Protein AF-A0A1Q6QW17-F1 (afdb_monomer)

Radius of gyration: 32.03 Å; Cα contacts (8 Å, |Δi|>4): 145; chains: 1; bounding box: 73×57×81 Å

Nearest PDB structures (foldseek):
  2cro-assembly1_A  TM=6.601E-01  e=4.296E-01  Phage 434

Sequence (260 aa):
MNVVEKVNLILKKANISKVNLSKYLGVSRQMVYNYFDGDDLSKLPNEKCQLLFNLLDVTSEKEILDINITNDYLQRVGSKIFDTKKSTPKKEESIDLAGLKKDEIMLIGEISQMLKNILIENKGREGEAYTTVEYVHHFIENLSTTKELKYILGYFSKNFGYTDPNKFAFDENNQYILESIMYSAMTLYSNGGASRTKLTESHRRWEAMLNSKKEEKLTRTQELNTAKIRALRELGYDEIDKNNASEVLDKIAEIMAQKF

Mean predicted aligned error: 16.71 Å

Secondary structure (DSSP, 8-state):
--HHHHHHHHHHHTT--HHHHHHHHTS-HHHHHHHTSSSSSTTS-HHHHHHHHHHHT-SSHHHHHH----HHHHHHHHHHHHGGGG-S---------TT--HHHHHHHHHHHHHHHHHHHHTTTSSSHHHHHHHHHHHHHHTTTT-HHHHHHHHHHHHHTTSS-TT--SS-HHHHHHHHHHHHHHHHHHHTT-S-HHHHHHHHHHHHHHHHHHHHHHHHHHHHHHHHHHHHHHHHT-SS--TTTHHHHHHHHHHHHHTT-

Structure (mmCIF, N/CA/C/O backbone):
data_AF-A0A1Q6QW17-F1
#
_entry.id   AF-A0A1Q6QW17-F1
#
loop_
_atom_site.group_PDB
_atom_site.id
_atom_site.type_symbol
_atom_site.label_atom_id
_atom_site.label_alt_id
_atom_site.label_comp_id
_atom_site.label_asym_id
_atom_site.label_entity_id
_atom_site.label_seq_id
_atom_site.pdbx_PDB_ins_code
_atom_site.Cartn_x
_atom_site.Cartn_y
_atom_site.Cartn_z
_atom_site.occupancy
_atom_site.B_iso_or_equiv
_atom_site.auth_seq_id
_atom_site.auth_comp_id
_atom_site.auth_asym_id
_atom_site.auth_atom_id
_atom_site.pdbx_PDB_model_num
ATOM 1 N N . MET A 1 1 ? -37.850 22.481 41.417 1.00 78.44 1 MET A N 1
ATOM 2 C CA . MET A 1 1 ? -36.717 22.318 40.494 1.00 78.44 1 MET A CA 1
ATOM 3 C C . MET A 1 1 ? -37.296 22.003 39.136 1.00 78.44 1 MET A C 1
ATOM 5 O O . MET A 1 1 ? -37.944 20.969 39.007 1.00 78.44 1 MET A O 1
ATOM 9 N N . ASN A 1 2 ? -37.150 22.914 38.186 1.00 91.25 2 ASN A N 1
ATOM 10 C CA . ASN A 1 2 ? -37.611 22.715 36.816 1.00 91.25 2 ASN A CA 1
ATOM 11 C C . ASN A 1 2 ? -36.600 21.857 36.016 1.00 91.25 2 ASN A C 1
ATOM 13 O O . ASN A 1 2 ? -35.544 21.463 36.533 1.00 91.25 2 ASN A O 1
ATOM 17 N N . VAL A 1 3 ? -36.930 21.533 34.762 1.00 91.31 3 VAL A N 1
ATOM 18 C CA . VAL A 1 3 ? -36.095 20.664 33.912 1.00 91.31 3 VAL A CA 1
ATOM 19 C C . VAL A 1 3 ? -34.737 21.320 33.654 1.00 91.31 3 VAL A C 1
ATOM 21 O O . VAL A 1 3 ? -33.693 20.695 33.846 1.00 91.31 3 VAL A O 1
ATOM 24 N N . VAL A 1 4 ? -34.729 22.605 33.298 1.00 92.25 4 VAL A N 1
ATOM 25 C CA . VAL A 1 4 ? -33.513 23.371 32.983 1.00 92.25 4 VAL A CA 1
ATOM 26 C C . VAL A 1 4 ? -32.559 23.466 34.183 1.00 92.25 4 VAL A C 1
ATOM 28 O O . VAL A 1 4 ? -31.346 23.278 34.043 1.00 92.25 4 VAL A O 1
ATOM 31 N N . GLU A 1 5 ? -33.084 23.697 35.382 1.00 92.94 5 GLU A N 1
ATOM 32 C CA . GLU A 1 5 ? -32.357 23.724 36.653 1.00 92.94 5 GLU A CA 1
ATOM 33 C C . GLU A 1 5 ? -31.716 22.372 36.959 1.00 92.94 5 GLU A C 1
ATOM 35 O O . GLU A 1 5 ? -30.538 22.314 37.328 1.00 92.94 5 GLU A O 1
ATOM 40 N N . LYS A 1 6 ? -32.456 21.274 36.761 1.00 93.62 6 LYS A N 1
ATOM 41 C CA . LYS A 1 6 ? -31.951 19.911 36.960 1.00 93.62 6 LYS A CA 1
ATOM 42 C C . LYS A 1 6 ? -30.825 19.583 35.982 1.00 93.62 6 LYS A C 1
ATOM 44 O O . LYS A 1 6 ? -29.792 19.062 36.409 1.00 93.62 6 LYS A O 1
ATOM 49 N N . VAL A 1 7 ? -30.960 19.955 34.707 1.00 93.38 7 VAL A N 1
ATOM 50 C CA . VAL A 1 7 ? -29.878 19.804 33.721 1.00 93.38 7 VAL A CA 1
ATOM 51 C C . VAL A 1 7 ? -28.659 20.631 34.133 1.00 93.38 7 VAL A C 1
ATOM 53 O O . VAL A 1 7 ? -27.547 20.106 34.179 1.00 93.38 7 VAL A O 1
ATOM 56 N N . ASN A 1 8 ? -28.838 21.900 34.508 1.00 93.38 8 ASN A N 1
ATOM 57 C CA . ASN A 1 8 ? -27.736 22.754 34.961 1.00 93.38 8 ASN A CA 1
ATOM 58 C C . ASN A 1 8 ? -27.023 22.187 36.200 1.00 93.38 8 ASN A C 1
ATOM 60 O O . ASN A 1 8 ? -25.794 22.264 36.288 1.00 93.38 8 ASN A O 1
ATOM 64 N N . LEU A 1 9 ? -27.763 21.576 37.128 1.00 93.81 9 LEU A N 1
ATOM 65 C CA . LEU A 1 9 ? -27.203 20.910 38.301 1.00 93.81 9 LEU A CA 1
ATOM 66 C C . LEU A 1 9 ? -26.347 19.695 37.918 1.00 93.81 9 LEU A C 1
ATOM 68 O O . LEU A 1 9 ? -25.242 19.547 38.445 1.00 93.81 9 LEU A O 1
ATOM 72 N N . ILE A 1 10 ? -26.833 18.850 37.002 1.00 93.94 10 ILE A N 1
ATOM 73 C CA . ILE A 1 10 ? -26.089 17.686 36.495 1.00 93.94 10 ILE A CA 1
ATOM 74 C C . ILE A 1 10 ? -24.797 18.145 35.819 1.00 93.94 10 ILE A C 1
ATOM 76 O O . ILE A 1 10 ? -23.723 17.662 36.169 1.00 93.94 10 ILE A O 1
ATOM 80 N N . LEU A 1 11 ? -24.881 19.125 34.914 1.00 93.31 11 LEU A N 1
ATOM 81 C CA . LEU A 1 11 ? -23.717 19.666 34.209 1.00 93.31 11 LEU A CA 1
ATOM 82 C C . LEU A 1 11 ? -22.682 20.229 35.188 1.00 93.31 11 LEU A C 1
ATOM 84 O O . LEU A 1 11 ? -21.497 19.923 35.076 1.00 93.31 11 LEU A O 1
ATOM 88 N N . LYS A 1 12 ? -23.125 20.997 36.192 1.00 92.94 12 LYS A N 1
ATOM 89 C CA . LYS A 1 12 ? -22.243 21.547 37.228 1.00 92.94 12 LYS A CA 1
ATOM 90 C C . LYS A 1 12 ? -21.543 20.439 38.018 1.00 92.94 12 LYS A C 1
ATOM 92 O O . LYS A 1 12 ? -20.334 20.512 38.214 1.00 92.94 12 LYS A O 1
ATOM 97 N N . LYS A 1 13 ? -22.283 19.414 38.451 1.00 92.50 13 LYS A N 1
ATOM 98 C CA . LYS A 1 13 ? -21.730 18.285 39.216 1.00 92.50 13 LYS A CA 1
ATOM 99 C C . LYS A 1 13 ? -20.801 17.394 38.385 1.00 92.50 13 LYS A C 1
ATOM 101 O O . LYS A 1 13 ? -19.847 16.860 38.932 1.00 92.50 13 LYS A O 1
ATOM 106 N N . ALA A 1 14 ? -21.038 17.280 37.079 1.00 90.62 14 ALA A N 1
ATOM 107 C CA . ALA A 1 14 ? -20.181 16.547 36.145 1.00 90.62 14 ALA A CA 1
ATOM 108 C C . ALA A 1 14 ? -18.977 17.373 35.642 1.00 90.62 14 ALA A C 1
ATOM 110 O O . ALA A 1 14 ? -18.236 16.914 34.774 1.00 90.62 14 ALA A O 1
ATOM 111 N N . ASN A 1 15 ? -18.777 18.596 36.151 1.00 90.88 15 ASN A N 1
ATOM 112 C CA . ASN A 1 15 ? -17.745 19.536 35.698 1.00 90.88 15 ASN A CA 1
ATOM 113 C C . ASN A 1 15 ? -17.838 19.891 34.195 1.00 90.88 15 ASN A C 1
ATOM 115 O O . ASN A 1 15 ? -16.840 20.101 33.503 1.00 90.88 15 ASN A O 1
ATOM 119 N N . ILE A 1 16 ? -19.061 19.963 33.669 1.00 91.88 16 ILE A N 1
ATOM 120 C CA . ILE A 1 16 ? -19.356 20.273 32.271 1.00 91.88 16 ILE A CA 1
ATOM 121 C C . ILE A 1 16 ? -19.732 21.749 32.153 1.00 91.88 16 ILE A C 1
ATOM 123 O O . ILE A 1 16 ? -20.767 22.202 32.641 1.00 91.88 16 ILE A O 1
ATOM 127 N N . SER A 1 17 ? -18.890 22.517 31.462 1.00 92.19 17 SER A N 1
ATOM 128 C CA . SER A 1 17 ? -19.158 23.933 31.209 1.00 92.19 17 SER A CA 1
ATOM 129 C C . SER A 1 17 ? -20.167 24.139 30.068 1.00 92.19 17 SER A C 1
ATOM 131 O O . SER A 1 17 ? -20.333 23.281 29.197 1.00 92.19 17 SER A O 1
ATOM 133 N N . LYS A 1 18 ? -20.769 25.335 29.982 1.00 90.94 18 LYS A N 1
ATOM 134 C CA . LYS A 1 18 ? -21.593 25.736 28.823 1.00 90.94 18 LYS A CA 1
ATOM 135 C C . LYS A 1 18 ? -20.811 25.724 27.499 1.00 90.94 18 LYS A C 1
ATOM 137 O O . LYS A 1 18 ? -21.415 25.536 26.451 1.00 90.94 18 LYS A O 1
ATOM 142 N N . VAL A 1 19 ? -19.482 25.876 27.542 1.00 87.94 19 VAL A N 1
ATOM 143 C CA . VAL A 1 19 ? -18.601 25.742 26.365 1.00 87.94 19 VAL A CA 1
ATOM 144 C C . VAL A 1 19 ? -18.504 24.284 25.916 1.00 87.94 19 VAL A C 1
ATOM 146 O O . VAL A 1 19 ? -18.464 23.996 24.724 1.00 87.94 19 VAL A O 1
ATOM 149 N N . ASN A 1 20 ? -18.465 23.350 26.863 1.00 91.12 20 ASN A N 1
ATOM 150 C CA . ASN A 1 20 ? -18.391 21.924 26.557 1.00 91.12 20 ASN A CA 1
ATOM 151 C C . ASN A 1 20 ? -19.724 21.454 25.970 1.00 91.12 20 ASN A C 1
ATOM 153 O O . ASN A 1 20 ? -19.744 20.795 24.934 1.00 91.12 20 ASN A O 1
ATOM 157 N N . LEU A 1 21 ? -20.830 21.877 26.587 1.00 92.06 21 LEU A N 1
ATOM 158 C CA . LEU A 1 21 ? -22.170 21.573 26.103 1.00 92.06 21 LEU A CA 1
ATOM 159 C C . LEU A 1 21 ? -22.429 22.163 24.709 1.00 92.06 21 LEU A C 1
ATOM 161 O O . LEU A 1 21 ? -22.984 21.475 23.860 1.00 92.06 21 LEU A O 1
ATOM 165 N N . SER A 1 22 ? -21.998 23.401 24.436 1.00 91.25 22 SER A N 1
ATOM 166 C CA . SER A 1 22 ? -22.201 24.015 23.115 1.00 91.25 22 SER A CA 1
ATOM 167 C C . SER A 1 22 ? -21.492 23.240 22.003 1.00 91.25 22 SER A C 1
ATOM 169 O O . SER A 1 22 ? -22.051 23.070 20.923 1.00 91.25 22 SER A O 1
ATOM 171 N N . LYS A 1 23 ? -20.287 22.720 22.281 1.00 88.94 23 LYS A N 1
ATOM 172 C CA . LYS A 1 23 ? -19.549 21.850 21.353 1.00 88.94 23 LYS A CA 1
ATOM 173 C C . LYS A 1 23 ? -20.281 20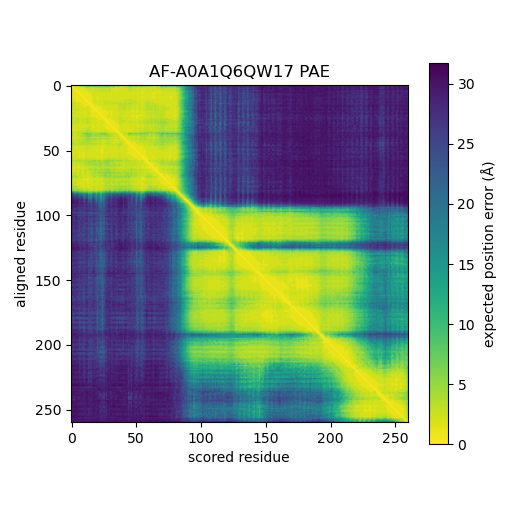.535 21.110 1.00 88.94 23 LYS A C 1
ATOM 175 O O . LYS A 1 23 ? -20.428 20.149 19.959 1.00 88.94 23 LYS A O 1
ATOM 180 N N . TYR A 1 24 ? -20.769 19.894 22.171 1.00 89.44 24 TYR A N 1
ATOM 181 C CA . TYR A 1 24 ? -21.508 18.634 22.074 1.00 89.44 24 TYR A CA 1
ATOM 182 C C . TYR A 1 24 ? -22.813 18.778 21.278 1.00 89.44 24 TYR A C 1
ATOM 184 O O . TYR A 1 24 ? -23.122 17.957 20.423 1.00 89.44 24 TYR A O 1
ATOM 192 N N . LEU A 1 25 ? -23.550 19.868 21.496 1.00 89.06 25 LEU A N 1
ATOM 193 C CA . LEU A 1 25 ? -24.779 20.163 20.756 1.00 89.06 25 LEU A CA 1
ATOM 194 C C . LEU A 1 25 ? -24.515 20.711 19.338 1.00 89.06 25 LEU A C 1
ATOM 196 O O . LEU A 1 25 ? -25.450 20.839 18.547 1.00 89.06 25 LEU A O 1
ATOM 200 N N . GLY A 1 26 ? -23.273 21.063 18.994 1.00 87.94 26 GLY A N 1
ATOM 201 C CA . GLY A 1 26 ? -22.929 21.669 17.705 1.00 87.94 26 GLY A CA 1
ATOM 202 C C . GLY A 1 26 ? -23.601 23.029 17.483 1.00 87.94 26 GLY A C 1
ATOM 203 O O . GLY A 1 26 ? -24.127 23.285 16.403 1.00 87.94 26 GLY A O 1
ATOM 204 N N . VAL A 1 27 ? -23.645 23.881 18.514 1.00 88.94 27 VAL A N 1
ATOM 205 C CA . VAL A 1 27 ? -24.235 25.233 18.462 1.00 88.94 27 VAL A CA 1
ATOM 206 C C . VAL A 1 27 ? -23.305 26.268 19.098 1.00 88.94 27 VAL A C 1
ATOM 208 O O . VAL A 1 27 ? -22.359 25.930 19.813 1.00 88.94 27 VAL A O 1
ATOM 211 N N . SER A 1 28 ? -23.566 27.557 18.864 1.00 90.19 28 SER A N 1
ATOM 212 C CA . SER A 1 28 ? -22.802 28.620 19.524 1.00 90.19 28 SER A CA 1
ATOM 213 C C . SER A 1 28 ? -23.106 28.670 21.026 1.00 90.19 28 SER A C 1
ATOM 215 O O . SER A 1 28 ? -24.191 28.303 21.485 1.00 90.19 28 SER A O 1
ATOM 217 N N . ARG A 1 29 ? -22.149 29.165 21.818 1.00 90.12 29 ARG A N 1
ATOM 218 C CA . ARG A 1 29 ? -22.322 29.318 23.270 1.00 90.12 29 ARG A CA 1
ATOM 219 C C . ARG A 1 29 ? -23.525 30.205 23.615 1.00 90.12 29 ARG A C 1
ATOM 221 O O . ARG A 1 29 ? -24.231 29.903 24.570 1.00 90.12 29 ARG A O 1
ATOM 228 N N . GLN A 1 30 ? -23.767 31.256 22.828 1.00 90.25 30 GLN A N 1
ATOM 229 C CA . GLN A 1 30 ? -24.905 32.157 23.020 1.00 90.25 30 GLN A CA 1
ATOM 230 C C . GLN A 1 30 ? -26.239 31.423 22.858 1.00 90.25 30 GLN A C 1
ATOM 232 O O . GLN A 1 30 ? -27.142 31.617 23.664 1.00 90.25 30 GLN A O 1
ATOM 237 N N . MET A 1 31 ? -26.337 30.513 21.883 1.00 92.12 31 MET A N 1
ATOM 238 C CA . MET A 1 31 ? -27.548 29.714 21.689 1.00 92.12 31 MET A CA 1
ATOM 239 C C . MET A 1 31 ? -27.826 28.804 22.881 1.00 92.12 31 MET A C 1
ATOM 241 O O . MET A 1 31 ? -28.975 28.667 23.272 1.00 92.12 31 MET A O 1
ATOM 245 N N . VAL A 1 32 ? -26.796 28.239 23.521 1.00 91.44 32 VAL A N 1
ATOM 246 C CA . VAL A 1 32 ? -26.996 27.441 24.742 1.00 91.44 32 VAL A CA 1
ATOM 247 C C . VAL A 1 32 ? -27.586 28.281 25.875 1.00 91.44 32 VAL A C 1
ATOM 249 O O . VAL A 1 32 ? -28.428 27.777 26.609 1.00 91.44 32 VAL A O 1
ATOM 252 N N . TYR A 1 33 ? -27.172 29.541 26.034 1.00 91.56 33 TYR A N 1
ATOM 253 C CA . TYR A 1 33 ? -27.801 30.425 27.020 1.00 91.56 33 TYR A CA 1
ATOM 254 C C . TYR A 1 33 ? -29.255 30.722 26.648 1.00 91.56 33 TYR A C 1
ATOM 256 O O . TYR A 1 33 ? -30.118 30.572 27.501 1.00 91.56 33 TYR A O 1
ATOM 264 N N . ASN A 1 34 ? -29.533 31.029 25.379 1.00 91.62 34 ASN A N 1
ATOM 265 C CA . ASN A 1 34 ? -30.890 31.315 24.902 1.00 91.62 34 ASN A CA 1
ATOM 266 C C . ASN A 1 34 ? -31.839 30.107 25.031 1.00 91.62 34 ASN A C 1
ATOM 268 O O . ASN A 1 34 ? -33.008 30.272 25.361 1.00 91.62 34 ASN A O 1
ATOM 272 N N . TYR A 1 35 ? -31.354 28.890 24.771 1.00 92.81 35 TYR A N 1
ATOM 273 C CA . TYR A 1 35 ? -32.155 27.666 24.886 1.00 92.81 35 TYR A CA 1
ATOM 274 C C . TYR A 1 35 ? -32.466 27.293 26.334 1.00 92.81 35 TYR A C 1
ATOM 276 O O . TYR A 1 35 ? -33.482 26.665 26.593 1.00 92.81 35 TYR A O 1
ATOM 284 N N . PHE A 1 36 ? -31.588 27.666 27.265 1.00 90.88 36 PHE A N 1
ATOM 285 C CA . PHE A 1 36 ? -31.728 27.386 28.695 1.00 90.88 36 PHE A CA 1
ATOM 286 C C . PHE A 1 36 ? -32.268 28.608 29.458 1.00 90.88 36 PHE A C 1
ATOM 288 O O . PHE A 1 36 ? -32.134 28.679 30.678 1.00 90.88 36 PHE A O 1
ATOM 295 N N . ASP A 1 37 ? -32.828 29.582 28.741 1.00 87.44 37 ASP A N 1
ATOM 296 C CA . ASP A 1 37 ? -33.468 30.770 29.296 1.00 87.44 37 ASP A CA 1
ATOM 297 C C . ASP A 1 37 ? -34.964 30.480 29.497 1.00 87.44 37 ASP A C 1
ATOM 299 O O . ASP A 1 37 ? -35.783 30.753 28.619 1.00 87.44 37 ASP A O 1
ATOM 303 N N . GLY A 1 38 ? -35.315 29.820 30.602 1.00 86.94 38 GLY A N 1
ATOM 304 C CA . GLY A 1 38 ? -36.680 29.384 30.913 1.00 86.94 38 GLY A CA 1
ATOM 305 C C . GLY A 1 38 ? -36.723 28.163 31.836 1.00 86.94 38 GLY A C 1
ATOM 306 O O . GLY A 1 38 ? -35.691 27.733 32.354 1.00 86.94 38 GLY A O 1
ATOM 307 N N . ASP A 1 39 ? -37.921 27.602 32.023 1.00 88.12 39 ASP A N 1
ATOM 308 C CA . ASP A 1 39 ? -38.164 26.460 32.919 1.00 88.12 39 ASP A CA 1
ATOM 309 C C . ASP A 1 39 ? -38.156 25.091 32.204 1.00 88.12 39 ASP A C 1
ATOM 311 O O . ASP A 1 39 ? -37.981 24.048 32.845 1.00 88.12 39 ASP A O 1
ATOM 315 N N . ASP A 1 40 ? -38.311 25.084 30.879 1.00 88.06 40 ASP A N 1
ATOM 316 C CA . ASP A 1 40 ? -38.428 23.892 30.032 1.00 88.06 40 ASP A CA 1
ATOM 317 C C . ASP A 1 40 ? -37.451 23.924 28.840 1.00 88.06 40 ASP A C 1
ATOM 319 O O . ASP A 1 40 ? -36.706 24.888 28.640 1.00 88.06 40 ASP A O 1
ATOM 323 N N . LEU A 1 41 ? -37.418 22.843 28.053 1.00 89.88 41 LEU A N 1
ATOM 324 C CA . LEU A 1 41 ? -36.560 22.738 26.867 1.00 89.88 41 LEU A CA 1
ATOM 325 C C . LEU A 1 41 ? -37.286 23.137 25.571 1.00 89.88 41 LEU A C 1
ATOM 327 O O . LEU A 1 41 ? -36.783 22.853 24.486 1.00 89.88 41 LEU A O 1
ATOM 331 N N . SER A 1 42 ? -38.420 23.847 25.648 1.00 88.31 42 SER A N 1
ATOM 332 C CA . SER A 1 42 ? -39.232 24.220 24.474 1.00 88.31 42 SER A CA 1
ATOM 333 C C . SER A 1 42 ? -38.473 25.060 23.442 1.00 88.31 42 SER A C 1
ATOM 335 O O . SER A 1 42 ? -38.744 24.993 22.244 1.00 88.31 42 SER A O 1
ATOM 337 N N . LYS A 1 43 ? -37.486 25.841 23.899 1.00 90.12 43 LYS A N 1
ATOM 338 C CA . LYS A 1 43 ? -36.625 26.670 23.045 1.00 90.12 43 LYS A CA 1
ATOM 339 C C . LYS A 1 43 ? -35.543 25.861 22.319 1.00 90.12 43 LYS A C 1
ATOM 341 O O . LYS A 1 43 ? -34.909 26.395 21.410 1.00 90.12 43 LYS A O 1
ATOM 346 N N . LEU A 1 44 ? -35.296 24.610 22.714 1.00 89.75 44 LEU A N 1
ATOM 347 C CA . LEU A 1 44 ? -34.260 23.751 22.149 1.00 89.75 44 LEU A CA 1
ATOM 348 C C . LEU A 1 44 ? -34.816 22.979 20.934 1.00 89.75 44 LEU A C 1
ATOM 350 O O . LEU A 1 44 ? -35.764 22.214 21.087 1.00 89.75 44 LEU A O 1
ATOM 354 N N . PRO A 1 45 ? -34.230 23.109 19.726 1.00 90.94 45 PRO A N 1
ATOM 355 C CA . PRO A 1 45 ? -34.697 22.367 18.555 1.00 90.94 45 PRO A CA 1
ATOM 356 C C . PRO A 1 45 ? -34.672 20.851 18.781 1.00 90.94 45 PRO A C 1
ATOM 358 O O . PRO A 1 45 ? -33.747 20.345 19.419 1.00 90.94 45 PRO A O 1
ATOM 361 N N . ASN A 1 46 ? -35.624 20.120 18.189 1.00 88.62 46 ASN A N 1
ATOM 362 C CA . ASN A 1 46 ? -35.808 18.675 18.400 1.00 88.62 46 ASN A CA 1
ATOM 363 C C . ASN A 1 46 ? -34.511 17.862 18.269 1.00 88.62 46 ASN A C 1
ATOM 365 O O . ASN A 1 46 ? -34.195 17.067 19.149 1.00 88.62 46 ASN A O 1
ATOM 369 N N . GLU A 1 47 ? -33.713 18.104 17.225 1.00 88.75 47 GLU A N 1
ATOM 370 C CA . GLU A 1 47 ? -32.418 17.434 17.031 1.00 88.75 47 GLU A CA 1
ATOM 371 C C . GLU A 1 47 ? -31.461 17.642 18.216 1.00 88.75 47 GLU A C 1
ATOM 373 O O . GLU A 1 47 ? -30.767 16.725 18.649 1.00 88.75 47 GLU A O 1
ATOM 378 N N . LYS A 1 48 ? -31.425 18.860 18.770 1.00 91.88 48 LYS A N 1
ATOM 379 C CA . LYS A 1 48 ? -30.561 19.219 19.902 1.00 91.88 48 LYS A CA 1
ATOM 380 C C . LYS A 1 48 ? -31.109 18.675 21.217 1.00 91.88 48 LYS A C 1
ATOM 382 O O . LYS A 1 48 ? -30.325 18.328 22.097 1.00 91.88 48 LYS A O 1
ATOM 387 N N . CYS A 1 49 ? -32.429 18.558 21.322 1.00 91.00 49 CYS A N 1
ATOM 388 C CA . CYS A 1 49 ? -33.098 17.910 22.440 1.00 91.00 49 CYS A CA 1
ATOM 389 C C . CYS A 1 49 ? -32.749 16.414 22.498 1.00 91.00 49 CYS A C 1
ATOM 391 O O . CYS A 1 49 ? -32.316 15.930 23.540 1.00 91.00 49 CYS A O 1
ATOM 393 N N . GLN A 1 50 ? -32.767 15.717 21.356 1.00 89.81 50 GLN A N 1
ATOM 394 C CA . GLN A 1 50 ? -32.329 14.316 21.268 1.00 89.81 50 GLN A CA 1
ATOM 395 C C . GLN A 1 50 ? -30.855 14.129 21.662 1.00 89.81 50 GLN A C 1
ATOM 397 O O . GLN A 1 50 ? -30.519 13.199 22.392 1.00 89.81 50 GLN A O 1
ATOM 402 N N . LEU A 1 51 ? -29.962 15.038 21.251 1.00 90.88 51 LEU A N 1
ATOM 403 C CA . LEU A 1 51 ? -28.567 15.009 21.710 1.00 90.88 51 LEU A CA 1
ATOM 404 C C . LEU A 1 51 ? -28.466 15.181 23.231 1.00 90.88 51 LEU A C 1
ATOM 406 O O . LEU A 1 51 ? -27.719 14.457 23.886 1.00 90.88 51 LEU A O 1
ATOM 410 N N . LEU A 1 52 ? -29.221 16.115 23.811 1.00 92.88 52 LEU A N 1
ATOM 411 C CA . LEU A 1 52 ? -29.239 16.320 25.258 1.00 92.88 52 LEU A CA 1
ATOM 412 C C . LEU A 1 52 ? -29.769 15.088 26.008 1.00 92.88 52 LEU A C 1
ATOM 414 O O . LEU A 1 52 ? -29.204 14.712 27.032 1.00 92.88 52 LEU A O 1
ATOM 418 N N . PHE A 1 53 ? -30.802 14.430 25.489 1.00 93.81 53 PHE A N 1
ATOM 419 C CA . PHE A 1 53 ? -31.329 13.183 26.043 1.00 93.81 53 PHE A CA 1
ATOM 420 C C . PHE A 1 53 ? -30.299 12.055 25.995 1.00 93.81 53 PHE A C 1
ATOM 422 O O . PHE A 1 53 ? -30.042 11.417 27.014 1.00 93.81 53 PHE A O 1
ATOM 429 N N . ASN A 1 54 ? -29.598 11.900 24.871 1.00 91.06 54 ASN A N 1
ATOM 430 C CA . ASN A 1 54 ? -28.502 10.938 24.742 1.00 91.06 54 ASN A CA 1
ATOM 431 C C . ASN A 1 54 ? -27.359 11.212 25.731 1.00 91.06 54 ASN A C 1
ATOM 433 O O . ASN A 1 54 ? -26.785 10.276 26.296 1.00 91.06 54 ASN A O 1
ATOM 437 N N . LEU A 1 55 ? -27.027 12.485 25.969 1.00 92.69 55 LEU A N 1
ATOM 438 C CA . LEU A 1 55 ? -26.030 12.880 26.966 1.00 92.69 55 LEU A CA 1
ATOM 439 C C . LEU A 1 55 ? -26.450 12.468 28.382 1.00 92.69 55 LEU A C 1
ATOM 441 O O . LEU A 1 55 ? -25.623 11.959 29.139 1.00 92.69 55 LEU A O 1
ATOM 445 N N . LEU A 1 56 ? -27.719 12.693 28.724 1.00 93.19 56 LEU A N 1
ATOM 446 C CA . LEU A 1 56 ? -28.281 12.456 30.056 1.00 93.19 56 LEU A CA 1
ATOM 447 C C . LEU A 1 56 ? -28.808 11.027 30.265 1.00 93.19 56 LEU A C 1
ATOM 449 O O . LEU A 1 56 ? -29.154 10.685 31.389 1.00 93.19 56 LEU A O 1
ATOM 453 N N . ASP A 1 57 ? -28.803 10.191 29.224 1.00 90.75 57 ASP A N 1
ATOM 454 C CA . ASP A 1 57 ? -29.270 8.798 29.267 1.00 90.75 57 ASP A CA 1
ATOM 455 C C . ASP A 1 57 ? -30.771 8.665 29.587 1.00 90.75 57 ASP A C 1
ATOM 457 O O . ASP A 1 57 ? -31.184 7.831 30.387 1.00 90.75 57 ASP A O 1
ATOM 461 N N . VAL A 1 58 ? -31.581 9.522 28.962 1.00 91.56 58 VAL A N 1
ATOM 462 C CA . VAL A 1 58 ? -33.046 9.573 29.117 1.00 91.56 58 VAL A CA 1
ATOM 463 C C . VAL A 1 58 ? -33.735 9.556 27.757 1.00 91.56 58 VAL A C 1
ATOM 465 O O . VAL A 1 58 ? -33.098 9.814 26.740 1.00 91.56 58 VAL A O 1
ATOM 468 N N . THR A 1 59 ? -35.042 9.298 27.731 1.00 86.56 59 THR A N 1
ATOM 469 C CA . THR A 1 59 ? -35.850 9.330 26.497 1.00 86.56 59 THR A CA 1
ATOM 470 C C . THR A 1 59 ? -36.839 10.495 26.435 1.00 86.56 59 THR A C 1
ATOM 472 O O . THR A 1 59 ? -37.386 10.792 25.372 1.00 86.56 59 THR A O 1
ATOM 475 N N . SER A 1 60 ? -37.064 11.190 27.555 1.00 89.31 60 SER A N 1
ATOM 476 C CA . SER A 1 60 ? -38.010 12.306 27.637 1.00 89.31 60 SER A CA 1
ATOM 477 C C . SER A 1 60 ? -37.625 13.344 28.695 1.00 89.31 60 SER A C 1
ATOM 479 O O . SER A 1 60 ? -36.866 13.064 29.622 1.00 89.31 60 SER A O 1
ATOM 481 N N . GLU A 1 61 ? -38.200 14.548 28.604 1.00 87.44 61 GLU A N 1
ATOM 482 C CA . GLU A 1 61 ? -37.961 15.623 29.584 1.00 87.44 61 GLU A CA 1
ATOM 483 C C . GLU A 1 61 ? -38.407 15.255 31.003 1.00 87.44 61 GLU A C 1
ATOM 485 O O . GLU A 1 61 ? -37.813 15.712 31.978 1.00 87.44 61 GLU A O 1
ATOM 490 N N . LYS A 1 62 ? -39.441 14.414 31.129 1.00 88.62 62 LYS A N 1
ATOM 491 C CA . LYS A 1 62 ? -39.981 13.989 32.427 1.00 88.62 62 LYS A CA 1
ATOM 492 C C . LYS A 1 62 ? -38.957 13.165 33.204 1.00 88.62 62 LYS A C 1
ATOM 494 O O . LYS A 1 62 ? -38.731 13.430 34.380 1.00 88.62 62 LYS A O 1
ATOM 499 N N . GLU A 1 63 ? -38.271 12.255 32.515 1.00 91.12 63 GLU A N 1
ATOM 500 C CA . GLU A 1 63 ? -37.241 11.396 33.108 1.00 91.12 63 GLU A CA 1
ATOM 501 C C . GLU A 1 63 ? -36.052 12.191 33.660 1.00 91.12 63 GLU A C 1
ATOM 503 O O . GLU A 1 63 ? -35.415 11.745 34.609 1.00 91.12 63 GLU A O 1
ATOM 508 N N . ILE A 1 64 ? -35.773 13.394 33.134 1.00 91.62 64 ILE A N 1
ATOM 509 C CA . ILE A 1 64 ? -34.676 14.248 33.620 1.00 91.62 64 ILE A CA 1
ATOM 510 C C . ILE A 1 64 ? -34.850 14.587 35.104 1.00 91.62 64 ILE A C 1
ATOM 512 O O . ILE A 1 64 ? -33.870 14.626 35.857 1.00 91.62 64 ILE A O 1
ATOM 516 N N . LEU A 1 65 ? -36.087 14.839 35.537 1.00 90.81 65 LEU A N 1
ATOM 517 C CA . LEU A 1 65 ? -36.387 15.196 36.923 1.00 90.81 65 LEU A CA 1
ATOM 518 C C . LEU A 1 65 ? -36.120 14.023 37.876 1.00 90.81 65 LEU A C 1
ATOM 520 O O . LEU A 1 65 ? -35.585 14.246 38.971 1.00 90.81 65 LEU A O 1
ATOM 524 N N . ASP A 1 66 ? -36.371 12.802 37.404 1.00 90.69 66 ASP A N 1
ATOM 525 C CA . ASP A 1 66 ? -36.248 11.546 38.150 1.00 90.69 66 ASP A CA 1
ATOM 526 C C . ASP A 1 66 ? -34.810 11.005 38.213 1.00 90.69 66 ASP A C 1
ATOM 528 O O . ASP A 1 66 ? -34.527 10.053 38.943 1.00 90.69 66 ASP A O 1
ATOM 532 N N . ILE A 1 67 ? -33.860 11.635 37.509 1.00 91.50 67 ILE A N 1
ATOM 533 C CA . ILE A 1 67 ? -32.450 11.228 37.533 1.00 91.50 67 ILE A CA 1
ATOM 534 C C . ILE A 1 67 ? -31.899 11.285 38.963 1.00 91.50 67 ILE A C 1
ATOM 536 O O . ILE A 1 67 ? -31.784 12.361 39.577 1.00 91.50 67 ILE A O 1
ATOM 540 N N . ASN A 1 68 ? -31.457 10.122 39.448 1.00 90.56 68 ASN A N 1
ATOM 541 C CA . ASN A 1 68 ? -30.667 10.004 40.663 1.00 90.56 68 ASN A CA 1
ATOM 542 C C . ASN A 1 68 ? -29.194 10.332 40.372 1.00 90.56 68 ASN A C 1
ATOM 544 O O . ASN A 1 68 ? -28.511 9.624 39.632 1.00 90.56 68 ASN A O 1
ATOM 548 N N . ILE A 1 69 ? -28.692 11.423 40.953 1.00 90.75 69 ILE A N 1
ATOM 549 C CA . ILE A 1 69 ? -27.351 11.935 40.654 1.00 90.75 69 ILE A CA 1
ATOM 550 C C . ILE A 1 69 ? -26.311 11.210 41.521 1.00 90.75 69 ILE A C 1
ATOM 552 O O . ILE A 1 69 ? -25.962 11.681 42.604 1.00 90.75 69 ILE A O 1
ATOM 556 N N . THR A 1 70 ? -25.809 10.077 41.027 1.00 93.00 70 THR A N 1
ATOM 557 C CA . THR A 1 70 ? -24.717 9.299 41.639 1.00 93.00 70 THR A CA 1
ATOM 558 C C . THR A 1 70 ? -23.357 9.639 41.022 1.00 93.00 70 THR A C 1
ATOM 560 O O . THR A 1 70 ? -23.287 10.232 39.945 1.00 93.00 70 THR A O 1
ATOM 563 N N . ASN A 1 71 ? -22.260 9.255 41.685 1.00 89.06 71 ASN A N 1
ATOM 564 C CA . ASN A 1 71 ? -20.913 9.477 41.149 1.00 89.06 71 ASN A CA 1
ATOM 565 C C . ASN A 1 71 ? -20.700 8.726 39.820 1.00 89.06 71 ASN A C 1
ATOM 567 O O . ASN A 1 71 ? -20.246 9.318 38.844 1.00 89.06 71 ASN A O 1
ATOM 571 N N . ASP A 1 72 ? -21.146 7.467 39.746 1.00 89.31 72 ASP A N 1
ATOM 572 C CA . ASP A 1 72 ? -21.063 6.653 38.525 1.00 89.31 72 ASP A CA 1
ATOM 573 C C . ASP A 1 72 ? -21.842 7.275 37.362 1.00 89.31 72 ASP A C 1
ATOM 575 O O . ASP A 1 72 ? -21.391 7.251 36.217 1.00 89.31 72 ASP A O 1
ATOM 579 N N . TYR A 1 73 ? -23.015 7.854 37.641 1.00 92.62 73 TYR A N 1
ATOM 580 C CA . TYR A 1 73 ? -23.799 8.564 36.633 1.00 92.62 73 TYR A CA 1
ATOM 581 C C . TYR A 1 73 ? -23.050 9.800 36.116 1.00 92.62 73 TYR A C 1
ATOM 583 O O . TYR A 1 73 ? -22.899 9.968 34.907 1.00 92.62 73 TYR A O 1
ATOM 591 N N . LEU A 1 74 ? -22.519 10.633 37.017 1.00 91.69 74 LEU A N 1
ATOM 592 C CA . LEU A 1 74 ? -21.755 11.828 36.645 1.00 91.69 74 LEU A CA 1
ATOM 593 C C . LEU A 1 74 ? -20.506 11.484 35.827 1.00 91.69 74 LEU A C 1
ATOM 595 O O . LEU A 1 74 ? -20.200 12.195 34.870 1.00 91.69 74 LEU A O 1
ATOM 599 N N . GLN A 1 75 ? -19.825 10.384 36.156 1.00 86.69 75 GLN A N 1
ATOM 600 C CA . GLN A 1 75 ? -18.681 9.901 35.389 1.00 86.69 75 GLN A CA 1
ATOM 601 C C . GLN A 1 75 ? -19.089 9.493 33.967 1.00 86.69 75 GLN A C 1
ATOM 603 O O . GLN A 1 75 ? -18.428 9.905 33.017 1.00 86.69 75 GLN A O 1
ATOM 608 N N . ARG A 1 76 ? -20.209 8.772 33.788 1.00 88.31 76 ARG A N 1
ATOM 609 C CA . ARG A 1 76 ? -20.721 8.412 32.451 1.00 88.31 76 ARG A CA 1
ATOM 610 C C . ARG A 1 76 ? -21.098 9.638 31.617 1.00 88.31 76 ARG A C 1
ATOM 612 O O . ARG A 1 76 ? -20.713 9.718 30.452 1.00 88.31 76 ARG A O 1
ATOM 619 N N . VAL A 1 77 ? -21.811 10.602 32.203 1.00 90.00 77 VAL A N 1
ATOM 620 C CA . VAL A 1 77 ? -22.183 11.860 31.524 1.00 90.00 77 VAL A CA 1
ATOM 621 C C . VAL A 1 77 ? -20.934 12.669 31.158 1.00 90.00 77 VAL A C 1
ATOM 623 O O . VAL A 1 77 ? -20.834 13.196 30.049 1.00 90.00 77 VAL A O 1
ATOM 626 N N . GLY A 1 78 ? -19.953 12.730 32.063 1.00 87.50 78 GLY A N 1
ATOM 627 C CA . GLY A 1 78 ? -18.648 13.338 31.814 1.00 87.50 78 GLY A CA 1
ATOM 628 C C . GLY A 1 78 ? -17.931 12.683 30.633 1.00 87.50 78 GLY A C 1
ATOM 629 O O . GLY A 1 78 ? -17.587 13.377 29.676 1.00 87.50 78 GLY A O 1
ATOM 630 N N . SER A 1 79 ? -17.767 11.358 30.652 1.00 85.94 79 SER A N 1
ATOM 631 C CA . SER A 1 79 ? -17.163 10.591 29.555 1.00 85.94 79 SER A CA 1
ATOM 632 C C . SER A 1 79 ? -17.857 10.863 28.220 1.00 85.94 79 SER A C 1
ATOM 634 O O . SER A 1 79 ? -17.182 11.222 27.261 1.00 85.94 79 SER A O 1
ATOM 636 N N . LYS A 1 80 ? -19.198 10.849 28.160 1.00 86.94 80 LYS A N 1
ATOM 637 C CA . LYS A 1 80 ? -19.952 11.154 26.926 1.00 86.94 80 LYS A CA 1
ATOM 638 C C . LYS A 1 80 ? -19.600 12.523 26.318 1.00 86.94 80 LYS A C 1
ATOM 640 O O . LYS A 1 80 ? -19.584 12.636 25.098 1.00 86.94 80 LYS A O 1
ATOM 645 N N . ILE A 1 81 ? -19.300 13.546 27.128 1.00 84.94 81 ILE A N 1
ATOM 646 C CA . ILE A 1 81 ? -18.956 14.900 26.647 1.00 84.94 81 ILE A CA 1
ATOM 647 C C . ILE A 1 81 ? -17.451 15.115 26.419 1.00 84.94 81 ILE A C 1
ATOM 649 O O . ILE A 1 81 ? -17.048 15.880 25.534 1.00 84.94 81 ILE A O 1
ATOM 653 N N . PHE A 1 82 ? -16.596 14.488 27.224 1.00 79.19 82 PHE A N 1
ATOM 654 C CA . PHE A 1 82 ? -15.148 14.682 27.150 1.00 79.19 82 PHE A CA 1
ATOM 655 C C . PHE A 1 82 ? -14.476 13.713 26.172 1.00 79.19 82 PHE A C 1
ATOM 657 O O . PHE A 1 82 ? -13.532 14.122 25.491 1.00 79.19 82 PHE A O 1
ATOM 664 N N . ASP A 1 83 ? -15.012 12.501 26.005 1.00 66.50 83 ASP A N 1
ATOM 665 C CA . ASP A 1 83 ? -14.547 11.536 25.004 1.00 66.50 83 ASP A CA 1
ATOM 666 C C . ASP A 1 83 ? -15.031 11.884 23.588 1.00 66.50 83 ASP A C 1
ATOM 668 O O . ASP A 1 83 ? -14.359 11.534 22.619 1.00 66.50 83 ASP A O 1
ATOM 672 N N . THR A 1 84 ? -16.079 12.710 23.427 1.00 53.16 84 THR A N 1
ATOM 673 C CA . THR A 1 84 ? -16.453 13.280 22.113 1.00 53.16 84 THR A CA 1
ATOM 674 C C . THR A 1 84 ? -15.377 14.182 21.490 1.00 53.16 84 THR A C 1
ATOM 676 O O . THR A 1 84 ? -15.464 14.502 20.308 1.00 53.16 84 THR A O 1
ATOM 679 N N . LYS A 1 85 ? -14.292 14.533 22.207 1.00 47.34 85 LYS A N 1
ATOM 680 C CA . LYS A 1 85 ? -13.082 15.105 21.574 1.00 47.34 85 LYS A CA 1
ATOM 681 C C . LYS A 1 85 ? -12.335 14.115 20.665 1.00 47.34 85 LYS A C 1
ATOM 683 O O . LYS A 1 85 ? -11.438 14.546 19.944 1.00 47.34 85 LYS A O 1
ATOM 688 N N . LYS A 1 86 ? -12.691 12.825 20.668 1.00 47.12 86 LYS A N 1
ATOM 689 C CA . LYS A 1 86 ? -12.189 11.829 19.709 1.00 47.12 86 LYS A CA 1
ATOM 690 C C . LYS A 1 86 ? -13.121 11.570 18.526 1.00 47.12 86 LYS A C 1
ATOM 692 O O . LYS A 1 86 ? -12.685 10.907 17.594 1.00 47.12 86 LYS A O 1
ATOM 697 N N . SER A 1 87 ? -14.335 12.122 18.509 1.00 42.56 87 SER A N 1
ATOM 698 C CA . SER A 1 87 ? -15.280 11.911 17.410 1.00 42.56 87 SER A CA 1
ATOM 699 C C . SER A 1 87 ? -15.812 13.233 16.858 1.00 42.56 87 SER A C 1
ATOM 701 O O . SER A 1 87 ? -17.011 13.512 16.860 1.00 42.56 87 SER A O 1
ATOM 703 N N . THR A 1 88 ? -14.932 14.036 16.263 1.00 38.12 88 THR A N 1
ATOM 704 C CA . THR A 1 88 ? -15.333 14.547 14.948 1.00 38.12 88 THR A CA 1
ATOM 705 C C . THR A 1 88 ? -15.691 13.300 14.141 1.00 38.12 88 THR A C 1
ATOM 707 O O . THR A 1 88 ? -14.870 12.376 14.143 1.00 38.12 88 THR A O 1
ATOM 710 N N . PRO A 1 89 ? -16.844 13.212 13.459 1.00 41.22 89 PRO A N 1
ATOM 711 C CA . PRO A 1 89 ? -16.945 12.259 12.382 1.00 41.22 89 PRO A CA 1
ATOM 712 C C . PRO A 1 89 ? -15.932 12.765 11.354 1.00 41.22 89 PRO A C 1
ATOM 714 O O . PRO A 1 89 ? -16.240 13.543 10.455 1.00 41.22 89 PRO A O 1
ATOM 717 N N . LYS A 1 90 ? -14.676 12.317 11.482 1.00 44.03 90 LYS A N 1
ATOM 718 C CA . LYS A 1 90 ? -13.980 11.902 10.283 1.00 44.03 90 LYS A CA 1
ATOM 719 C C . LYS A 1 90 ? -15.028 11.066 9.563 1.00 44.03 90 LYS A C 1
ATOM 721 O O . LYS A 1 90 ? -15.698 10.250 10.198 1.00 44.03 90 LYS A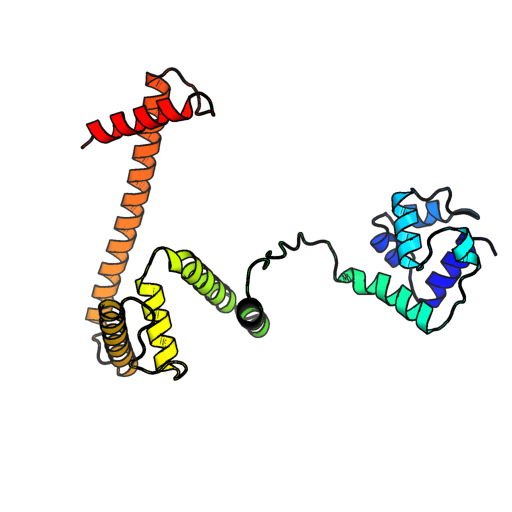 O 1
ATOM 726 N N . LYS A 1 91 ? -15.212 11.280 8.267 1.00 44.00 91 LYS A N 1
ATOM 727 C CA . LYS A 1 91 ? -15.532 10.128 7.440 1.00 44.00 91 LYS A CA 1
ATOM 728 C C . LYS A 1 91 ? -14.484 9.087 7.833 1.00 44.00 91 LYS A C 1
ATOM 730 O O . LYS A 1 91 ? -13.343 9.176 7.397 1.00 44.00 91 LYS A O 1
ATOM 735 N N . GLU A 1 92 ? -14.795 8.226 8.795 1.00 46.59 92 GLU A N 1
ATOM 736 C CA . GLU A 1 92 ? -14.136 6.953 8.881 1.00 46.59 92 GLU A CA 1
ATOM 737 C C . GLU A 1 92 ? -14.611 6.325 7.588 1.00 46.59 92 GLU A C 1
ATOM 739 O O . GLU A 1 92 ? -15.724 5.812 7.483 1.00 46.59 92 GLU A O 1
ATOM 744 N N . GLU A 1 93 ? -13.777 6.462 6.562 1.00 51.19 93 GLU A N 1
ATOM 745 C CA . GLU A 1 93 ? -13.594 5.405 5.586 1.00 51.19 93 GLU A CA 1
ATOM 746 C C . GLU A 1 93 ? -13.185 4.177 6.406 1.00 51.19 93 GLU A C 1
ATOM 748 O O . GLU A 1 93 ? -12.017 3.821 6.530 1.00 51.19 93 GLU A O 1
ATOM 753 N N . SER A 1 94 ? -14.162 3.625 7.125 1.00 60.81 94 SER A N 1
ATOM 754 C CA . SER A 1 94 ? -14.056 2.338 7.760 1.00 60.81 94 SER A CA 1
ATOM 755 C C . SER A 1 94 ? -13.967 1.392 6.583 1.00 60.81 94 SER A C 1
ATOM 757 O O . SER A 1 94 ? -14.863 1.326 5.741 1.00 60.81 94 SER A O 1
ATOM 759 N N . ILE A 1 95 ? -12.798 0.777 6.450 1.00 75.19 95 ILE A N 1
ATOM 760 C CA . ILE A 1 95 ? -12.584 -0.237 5.435 1.00 75.19 95 ILE A CA 1
ATOM 761 C C . ILE A 1 95 ? -13.579 -1.347 5.763 1.00 75.19 95 ILE A C 1
ATOM 763 O O . ILE A 1 95 ? -13.550 -1.892 6.868 1.00 75.19 95 ILE A O 1
ATOM 767 N N . ASP A 1 96 ? -14.487 -1.633 4.834 1.00 83.50 96 ASP A N 1
ATOM 768 C CA . ASP A 1 96 ? -15.382 -2.771 4.970 1.00 83.50 96 ASP A CA 1
ATOM 769 C C . ASP A 1 96 ? -14.551 -4.051 4.837 1.00 83.50 96 ASP A C 1
ATOM 771 O O . ASP A 1 96 ? -13.927 -4.303 3.806 1.00 83.50 96 ASP A O 1
ATOM 775 N N . LEU A 1 97 ? -14.499 -4.826 5.917 1.00 87.31 97 LEU A N 1
ATOM 776 C CA . LEU A 1 97 ? -13.780 -6.098 5.989 1.00 87.31 97 LEU A CA 1
ATOM 777 C C . LEU A 1 97 ? -14.741 -7.294 5.913 1.00 87.31 97 LEU A C 1
ATOM 779 O O . LEU A 1 97 ? -14.347 -8.427 6.207 1.00 87.31 97 LEU A O 1
ATOM 783 N N . ALA A 1 98 ? -16.009 -7.062 5.553 1.00 87.25 98 ALA A N 1
ATOM 784 C CA . ALA A 1 98 ? -16.972 -8.128 5.341 1.00 87.25 98 ALA A CA 1
ATOM 785 C C . ALA A 1 98 ? -16.480 -9.118 4.270 1.00 87.25 98 ALA A C 1
ATOM 787 O O . ALA A 1 98 ? -15.923 -8.745 3.241 1.00 87.25 98 ALA A O 1
ATOM 788 N N . GLY A 1 99 ? -16.700 -10.410 4.522 1.00 89.12 99 GLY A N 1
ATOM 789 C CA . GLY A 1 99 ? -16.293 -11.495 3.622 1.00 89.12 99 GLY A CA 1
ATOM 790 C C . GLY A 1 99 ? -14.892 -12.062 3.871 1.00 89.12 99 GLY A C 1
ATOM 791 O O . GLY A 1 99 ? -14.576 -13.106 3.304 1.00 89.12 99 GLY A O 1
ATOM 792 N N . LEU A 1 100 ? -14.086 -11.447 4.743 1.00 93.44 100 LEU A N 1
ATOM 793 C CA . LEU A 1 100 ? -12.787 -11.984 5.158 1.00 93.44 100 LEU A CA 1
ATOM 794 C C . LEU A 1 100 ? -12.905 -12.917 6.368 1.00 93.44 100 LEU A C 1
ATOM 796 O O . LEU A 1 100 ? -13.779 -12.770 7.228 1.00 93.44 100 LEU A O 1
ATOM 800 N N . LYS A 1 101 ? -11.986 -13.878 6.460 1.00 96.06 101 LYS A N 1
ATOM 801 C CA . LYS A 1 101 ? -11.841 -14.744 7.632 1.00 96.06 101 LYS A CA 1
ATOM 802 C C . LYS A 1 101 ? -11.201 -13.985 8.793 1.00 96.06 101 LYS A C 1
ATOM 804 O O . LYS A 1 101 ? -10.537 -12.966 8.623 1.00 96.06 101 LYS A O 1
ATOM 809 N N . LYS A 1 102 ? -11.374 -14.509 10.009 1.00 93.38 102 LYS A N 1
ATOM 810 C CA . LYS A 1 102 ? -10.879 -13.868 11.238 1.00 93.38 102 LYS A CA 1
ATOM 811 C C . LYS A 1 102 ? -9.364 -13.636 11.216 1.00 93.38 102 LYS A C 1
ATOM 813 O O . LYS A 1 102 ? -8.905 -12.577 11.624 1.00 93.38 102 LYS A O 1
ATOM 818 N N . ASP A 1 103 ? -8.610 -14.622 10.760 1.00 95.00 103 ASP A N 1
ATOM 819 C CA . ASP A 1 103 ? -7.159 -14.585 10.586 1.00 95.00 103 ASP A CA 1
ATOM 820 C C . ASP A 1 103 ? -6.721 -13.559 9.530 1.00 95.00 103 ASP A C 1
ATOM 822 O O . ASP A 1 103 ? -5.781 -12.805 9.770 1.00 95.00 103 ASP A O 1
ATOM 826 N N . GLU A 1 104 ? -7.448 -13.444 8.416 1.00 94.00 104 GLU A N 1
ATOM 827 C CA . GLU A 1 104 ? -7.196 -12.428 7.381 1.00 94.00 104 GLU A CA 1
ATOM 828 C C . GLU A 1 104 ? -7.444 -11.006 7.914 1.00 94.00 104 GLU A C 1
ATOM 830 O O . GLU A 1 104 ? -6.622 -10.109 7.717 1.00 94.00 104 GLU A O 1
ATOM 835 N N . ILE A 1 105 ? -8.539 -10.811 8.659 1.00 92.12 105 ILE A N 1
ATOM 836 C CA . ILE A 1 105 ? -8.867 -9.539 9.322 1.00 92.12 105 ILE A CA 1
ATOM 837 C C . ILE A 1 105 ? -7.780 -9.160 10.331 1.00 92.12 105 ILE A C 1
ATOM 839 O O . ILE A 1 105 ? -7.339 -8.009 10.366 1.00 92.12 105 ILE A O 1
ATOM 843 N N . MET A 1 106 ? -7.337 -10.119 11.149 1.00 93.62 106 MET A N 1
ATOM 844 C CA . MET A 1 106 ? -6.269 -9.892 12.122 1.00 93.62 106 MET A CA 1
ATOM 845 C C . MET A 1 106 ? -4.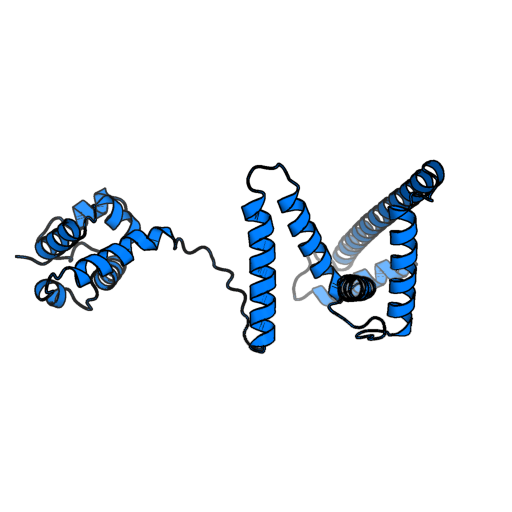970 -9.473 11.433 1.00 93.62 106 MET A C 1
ATOM 847 O O . MET A 1 106 ? -4.375 -8.478 11.841 1.00 93.62 106 MET A O 1
ATOM 851 N N . LEU A 1 107 ? -4.581 -10.154 10.352 1.00 94.81 107 LEU A N 1
ATOM 852 C CA . LEU A 1 107 ? -3.369 -9.831 9.601 1.00 94.81 107 LEU A CA 1
ATOM 853 C C . LEU A 1 107 ? -3.405 -8.407 9.019 1.00 94.81 107 LEU A C 1
ATOM 855 O O . LEU A 1 107 ? -2.434 -7.661 9.145 1.00 94.81 107 LEU A O 1
ATOM 859 N N . ILE A 1 108 ? -4.531 -7.992 8.427 1.00 94.69 108 ILE A N 1
ATOM 860 C CA . ILE A 1 108 ? -4.708 -6.617 7.923 1.00 94.69 108 ILE A CA 1
ATOM 861 C C . ILE A 1 108 ? -4.604 -5.601 9.068 1.00 94.69 108 ILE A C 1
ATOM 863 O O . ILE A 1 108 ? -3.971 -4.549 8.917 1.00 94.69 108 ILE A O 1
ATOM 867 N N . GLY A 1 109 ? -5.199 -5.915 10.222 1.00 92.31 109 GLY A N 1
ATOM 868 C CA . GLY A 1 109 ? -5.118 -5.087 11.423 1.00 92.31 109 GLY A CA 1
ATOM 869 C C . GLY A 1 109 ? -3.682 -4.920 11.927 1.00 92.31 109 GLY A C 1
ATOM 870 O O . GLY A 1 109 ? -3.255 -3.798 12.207 1.00 92.31 109 GLY A O 1
ATOM 871 N N . GLU A 1 110 ? -2.915 -6.008 11.986 1.00 95.19 110 GLU A N 1
ATOM 872 C CA . GLU A 1 110 ? -1.506 -6.003 12.392 1.00 95.19 110 GLU A CA 1
ATOM 873 C C . GLU A 1 110 ? -0.643 -5.175 11.435 1.00 95.19 110 GLU A C 1
ATOM 875 O O . GLU A 1 110 ? 0.110 -4.310 11.886 1.00 95.19 110 GLU A O 1
ATOM 880 N N . ILE A 1 111 ? -0.804 -5.354 10.118 1.00 95.69 111 ILE A N 1
ATOM 881 C CA . ILE A 1 111 ? -0.104 -4.552 9.100 1.00 95.69 111 ILE A CA 1
ATOM 882 C C . ILE A 1 111 ? -0.426 -3.066 9.265 1.00 95.69 111 ILE A C 1
ATOM 884 O O . ILE A 1 111 ? 0.481 -2.232 9.315 1.00 95.69 111 ILE A O 1
ATOM 888 N N . SER A 1 112 ? -1.707 -2.729 9.412 1.00 93.56 112 SER A N 1
ATOM 889 C CA . SER A 1 112 ? -2.153 -1.345 9.597 1.00 93.56 112 SER A CA 1
ATOM 890 C C . SER A 1 112 ? -1.540 -0.718 10.850 1.00 93.56 112 SER A C 1
ATOM 892 O O . SER A 1 112 ? -1.098 0.435 10.834 1.00 93.56 112 SER A O 1
ATOM 894 N N . GLN A 1 113 ? -1.465 -1.484 11.941 1.00 93.38 113 GLN A N 1
ATOM 895 C CA . GLN A 1 113 ? -0.857 -1.028 13.183 1.00 93.38 113 GLN A CA 1
ATOM 896 C C . GLN A 1 113 ? 0.666 -0.865 13.057 1.00 93.38 113 GLN A C 1
ATOM 898 O O . GLN A 1 113 ? 1.200 0.116 13.574 1.00 93.38 113 GLN A O 1
ATOM 903 N N . MET A 1 114 ? 1.362 -1.750 12.335 1.00 95.00 114 MET A N 1
ATOM 904 C CA . MET A 1 114 ? 2.797 -1.611 12.050 1.00 95.00 114 MET A CA 1
ATOM 905 C C . MET A 1 114 ? 3.097 -0.344 11.239 1.00 95.00 114 MET A C 1
ATOM 907 O O . MET A 1 114 ? 3.954 0.446 11.634 1.00 95.00 114 MET A O 1
ATOM 911 N N . LEU A 1 115 ? 2.348 -0.089 10.160 1.00 94.25 115 LEU A N 1
ATOM 912 C CA . LEU A 1 115 ? 2.502 1.126 9.345 1.00 94.25 115 LEU A CA 1
ATOM 913 C C . LEU A 1 115 ? 2.245 2.395 10.165 1.00 94.25 115 LEU A C 1
ATOM 915 O O . LEU A 1 115 ? 2.990 3.372 10.081 1.00 94.25 115 LEU A O 1
ATOM 919 N N . LYS A 1 116 ? 1.222 2.366 11.021 1.00 93.06 116 LYS A N 1
ATOM 920 C CA . LYS A 1 116 ? 0.937 3.454 11.958 1.00 93.06 116 LYS A CA 1
ATOM 921 C C . LYS A 1 116 ? 2.084 3.679 12.947 1.00 93.06 116 LYS A C 1
ATOM 923 O O . LYS A 1 116 ? 2.407 4.833 13.224 1.00 93.06 116 LYS A O 1
ATOM 928 N N . ASN A 1 117 ? 2.690 2.619 13.479 1.00 92.06 117 ASN A N 1
ATOM 929 C CA . ASN A 1 117 ? 3.810 2.732 14.414 1.00 92.06 117 ASN A CA 1
ATOM 930 C C . ASN A 1 117 ? 5.027 3.387 13.752 1.00 92.06 117 ASN A C 1
ATOM 932 O O . ASN A 1 117 ? 5.558 4.337 14.321 1.00 92.06 117 ASN A O 1
ATOM 936 N N . ILE A 1 118 ? 5.376 2.993 12.518 1.00 90.94 118 ILE A N 1
ATOM 937 C CA . ILE A 1 118 ? 6.462 3.619 11.735 1.00 90.94 118 ILE A CA 1
ATOM 938 C C . ILE A 1 118 ? 6.284 5.144 11.667 1.00 90.94 118 ILE A C 1
ATOM 940 O O . ILE A 1 118 ? 7.236 5.896 11.891 1.00 90.94 118 ILE A O 1
ATOM 944 N N . LEU A 1 119 ? 5.056 5.606 11.404 1.00 89.75 119 LEU A N 1
ATOM 945 C CA . LEU A 1 119 ? 4.729 7.034 11.322 1.00 89.75 119 LEU A CA 1
ATOM 946 C C . LEU A 1 119 ? 4.785 7.746 12.677 1.00 89.75 119 LEU A C 1
ATOM 948 O O . LEU A 1 119 ? 5.108 8.931 12.731 1.00 89.75 119 LEU A O 1
ATOM 952 N N . ILE A 1 120 ? 4.424 7.068 13.768 1.00 88.25 120 ILE A N 1
ATOM 953 C CA . ILE A 1 120 ? 4.390 7.664 15.110 1.00 88.25 120 ILE A CA 1
ATOM 954 C C . ILE A 1 120 ? 5.793 7.750 15.711 1.00 88.25 120 ILE A C 1
ATOM 956 O O . ILE A 1 120 ? 6.148 8.796 16.251 1.00 88.25 120 ILE A O 1
ATOM 960 N N . GLU A 1 121 ? 6.573 6.677 15.622 1.00 82.06 121 GLU A N 1
ATOM 961 C CA . GLU A 1 121 ? 7.899 6.559 16.243 1.00 82.06 121 GLU A CA 1
ATOM 962 C C . GLU A 1 121 ? 8.913 7.538 15.643 1.00 82.06 121 GLU A C 1
ATOM 964 O O . GLU A 1 121 ? 9.805 8.020 16.335 1.00 82.06 121 GLU A O 1
ATOM 969 N N . ASN A 1 122 ? 8.729 7.904 14.374 1.00 72.19 122 ASN A N 1
ATOM 970 C CA . ASN A 1 122 ? 9.591 8.842 13.658 1.00 72.19 122 ASN A CA 1
ATOM 971 C C . ASN A 1 122 ? 9.013 10.264 13.571 1.00 72.19 122 ASN A C 1
ATOM 973 O O . ASN A 1 122 ? 9.478 11.076 12.765 1.00 72.19 122 ASN A O 1
ATOM 977 N N . LYS A 1 123 ? 8.008 10.601 14.394 1.00 65.94 123 LYS A N 1
ATOM 978 C CA . LYS A 1 123 ? 7.471 11.967 14.462 1.00 65.94 123 LYS A CA 1
ATOM 979 C C . LYS A 1 123 ? 8.580 12.960 14.821 1.00 65.94 123 LYS A C 1
ATOM 981 O O . LYS A 1 123 ? 9.056 12.980 15.950 1.00 65.94 123 LYS A O 1
ATOM 986 N N . GLY A 1 124 ? 8.950 13.809 13.862 1.00 59.78 124 GLY A N 1
ATOM 987 C CA . GLY A 1 124 ? 9.951 14.868 14.037 1.00 59.78 124 GLY A CA 1
ATOM 988 C C . GLY A 1 124 ? 11.270 14.651 13.291 1.00 59.78 124 GLY A C 1
ATOM 989 O O . GLY A 1 124 ? 12.100 15.555 13.297 1.00 59.78 124 GLY A O 1
ATOM 990 N N . ARG A 1 125 ? 11.464 13.507 12.618 1.00 61.94 125 ARG A N 1
ATOM 991 C CA . ARG A 1 125 ? 12.499 13.343 11.582 1.00 61.94 125 ARG A CA 1
ATOM 992 C C . ARG A 1 125 ? 11.868 13.664 10.227 1.00 61.94 125 ARG A C 1
ATOM 994 O O . ARG A 1 125 ? 10.800 13.141 9.917 1.00 61.94 125 ARG A O 1
ATOM 1001 N N . GLU A 1 126 ? 12.465 14.569 9.456 1.00 64.25 126 GLU A N 1
ATOM 1002 C CA . GLU A 1 126 ? 11.878 15.004 8.184 1.00 64.25 126 GLU A CA 1
ATOM 1003 C C . GLU A 1 126 ? 11.782 13.842 7.175 1.00 64.25 126 GLU A C 1
ATOM 1005 O O . GLU A 1 126 ? 12.770 13.181 6.866 1.00 64.25 126 GLU A O 1
ATOM 1010 N N . GLY A 1 127 ? 10.574 13.608 6.649 1.00 74.69 127 GLY A N 1
ATOM 1011 C CA . GLY A 1 127 ? 10.306 12.866 5.409 1.00 74.69 127 GLY A CA 1
ATOM 1012 C C . GLY A 1 127 ? 10.374 11.334 5.456 1.00 74.69 127 GLY A C 1
ATOM 1013 O O . GLY A 1 127 ? 9.459 10.689 4.953 1.00 74.69 127 GLY A O 1
ATOM 1014 N N . GLU A 1 128 ? 11.400 10.735 6.064 1.00 84.44 128 GLU A N 1
ATOM 1015 C CA . GLU A 1 128 ? 11.745 9.313 5.849 1.00 84.44 128 GLU A CA 1
ATOM 1016 C C . GLU A 1 128 ? 10.609 8.330 6.180 1.00 84.44 128 GLU A C 1
ATOM 1018 O O . GLU A 1 128 ? 10.311 7.421 5.402 1.00 84.44 128 GLU A O 1
ATOM 1023 N N . ALA A 1 129 ? 9.929 8.524 7.310 1.00 88.31 129 ALA A N 1
ATOM 1024 C CA . ALA A 1 129 ? 8.856 7.627 7.734 1.00 88.31 129 ALA A CA 1
ATOM 1025 C C . ALA A 1 129 ? 7.618 7.716 6.839 1.00 88.31 129 ALA A C 1
ATOM 1027 O O . ALA A 1 129 ? 6.987 6.699 6.554 1.00 88.31 129 ALA A O 1
ATOM 1028 N N . TYR A 1 130 ? 7.293 8.923 6.370 1.00 90.31 130 TYR A N 1
ATOM 1029 C CA . TYR A 1 130 ? 6.209 9.116 5.415 1.00 90.31 130 TYR A CA 1
ATOM 1030 C C . TYR A 1 130 ? 6.560 8.458 4.079 1.00 90.31 130 TYR A C 1
ATOM 1032 O O . TYR A 1 130 ? 5.788 7.632 3.598 1.00 90.31 130 TYR A O 1
ATOM 1040 N N . THR A 1 131 ? 7.753 8.734 3.539 1.00 91.19 131 THR A N 1
ATOM 1041 C CA . THR A 1 131 ? 8.240 8.131 2.289 1.00 91.19 131 THR A CA 1
ATOM 1042 C C . THR A 1 131 ? 8.259 6.605 2.370 1.00 91.19 131 THR A C 1
ATOM 1044 O O . THR A 1 131 ? 7.887 5.929 1.417 1.00 91.19 131 THR A O 1
ATOM 1047 N N . THR A 1 132 ? 8.635 6.041 3.520 1.00 91.88 132 THR A N 1
ATOM 1048 C CA . THR A 1 132 ? 8.622 4.587 3.738 1.00 91.88 132 THR A CA 1
ATOM 1049 C C . THR A 1 132 ? 7.212 4.018 3.590 1.00 91.88 132 THR A C 1
ATOM 1051 O O . THR A 1 132 ? 7.011 3.059 2.846 1.00 91.88 132 THR A O 1
ATOM 1054 N N . VAL A 1 133 ? 6.219 4.613 4.258 1.00 94.19 133 VAL A N 1
ATOM 1055 C CA . VAL A 1 133 ? 4.824 4.152 4.164 1.00 94.19 133 VAL A CA 1
ATOM 1056 C C . VAL A 1 133 ? 4.246 4.388 2.767 1.00 94.19 133 VAL A C 1
ATOM 1058 O O . VAL A 1 133 ? 3.533 3.529 2.253 1.00 94.19 133 VAL A O 1
ATOM 1061 N N . GLU A 1 134 ? 4.598 5.494 2.115 1.00 94.50 134 GLU A N 1
ATOM 1062 C CA . GLU A 1 134 ? 4.218 5.784 0.730 1.00 94.50 134 GLU A CA 1
ATOM 1063 C C . GLU A 1 134 ? 4.794 4.749 -0.253 1.00 94.50 134 GLU A C 1
ATOM 1065 O O . GLU A 1 134 ? 4.099 4.270 -1.147 1.00 94.50 134 GLU A O 1
ATOM 1070 N N . TYR A 1 135 ? 6.042 4.321 -0.069 1.00 95.19 135 TYR A N 1
ATOM 1071 C CA . TYR A 1 135 ? 6.636 3.275 -0.902 1.00 95.19 135 TYR A CA 1
ATOM 1072 C C . TYR A 1 135 ? 6.002 1.906 -0.659 1.00 95.19 135 TYR A C 1
ATOM 1074 O O . TYR A 1 135 ? 5.806 1.160 -1.618 1.00 95.19 135 TYR A O 1
ATOM 1082 N N . VAL A 1 136 ? 5.617 1.586 0.583 1.00 96.31 136 VAL A N 1
ATOM 1083 C CA . VAL A 1 136 ? 4.818 0.381 0.864 1.00 96.31 136 VAL A CA 1
ATOM 1084 C C . VAL A 1 136 ? 3.462 0.460 0.162 1.00 96.31 136 VAL A C 1
ATOM 1086 O O . VAL A 1 136 ? 3.041 -0.522 -0.444 1.00 96.31 136 VAL A O 1
ATOM 1089 N N . HIS A 1 137 ? 2.806 1.622 0.182 1.00 95.12 137 HIS A N 1
ATOM 1090 C CA . HIS A 1 137 ? 1.549 1.841 -0.530 1.00 95.12 137 HIS A CA 1
ATOM 1091 C C . HIS A 1 137 ? 1.696 1.563 -2.034 1.00 95.12 137 HIS A C 1
ATOM 1093 O O . HIS A 1 137 ? 1.006 0.690 -2.560 1.00 95.12 137 HIS A O 1
ATOM 1099 N N . HIS A 1 138 ? 2.663 2.200 -2.703 1.00 95.25 138 HIS A N 1
ATOM 1100 C CA . HIS A 1 138 ? 2.928 1.955 -4.125 1.00 95.25 138 HIS A CA 1
ATOM 1101 C C . HIS A 1 138 ? 3.275 0.489 -4.415 1.00 95.25 138 HIS A C 1
ATOM 1103 O O . HIS A 1 138 ? 2.867 -0.061 -5.439 1.00 95.25 138 HIS A O 1
ATOM 1109 N N . PHE A 1 139 ? 4.024 -0.167 -3.526 1.00 96.25 139 PHE A N 1
ATOM 1110 C CA . PHE A 1 139 ? 4.348 -1.583 -3.670 1.00 96.25 139 PHE A CA 1
ATOM 1111 C C . PHE A 1 139 ? 3.078 -2.444 -3.650 1.00 96.25 139 PHE A C 1
ATOM 1113 O O . PHE A 1 139 ? 2.906 -3.286 -4.530 1.00 96.25 139 PHE A O 1
ATOM 1120 N N . ILE A 1 140 ? 2.169 -2.197 -2.698 1.00 94.69 140 ILE A N 1
ATOM 1121 C CA . ILE A 1 140 ? 0.901 -2.927 -2.564 1.00 94.69 140 ILE A CA 1
ATOM 1122 C C . ILE A 1 140 ? -0.010 -2.694 -3.775 1.00 94.69 140 ILE A C 1
ATOM 1124 O O . ILE A 1 140 ? -0.534 -3.665 -4.320 1.00 94.69 140 ILE A O 1
ATOM 1128 N N . GLU A 1 141 ? -0.155 -1.449 -4.242 1.00 92.38 141 GLU A N 1
ATOM 1129 C CA . GLU A 1 141 ? -0.980 -1.117 -5.418 1.00 92.38 141 GLU A CA 1
ATOM 1130 C C . GLU A 1 141 ? -0.579 -1.914 -6.667 1.00 92.38 141 GLU A C 1
ATOM 1132 O O . GLU A 1 141 ? -1.427 -2.288 -7.476 1.00 92.38 141 GLU A O 1
ATOM 1137 N N . ASN A 1 142 ? 0.713 -2.218 -6.808 1.00 92.44 142 ASN A N 1
ATOM 1138 C CA . ASN A 1 142 ? 1.260 -2.899 -7.978 1.00 92.44 142 ASN A CA 1
ATOM 1139 C C . ASN A 1 142 ? 1.379 -4.429 -7.808 1.00 92.44 142 ASN A C 1
ATOM 1141 O O . ASN A 1 142 ? 1.790 -5.112 -8.750 1.00 92.44 142 ASN A O 1
ATOM 1145 N N . LEU A 1 143 ? 1.015 -5.004 -6.650 1.00 92.31 143 LEU A N 1
ATOM 1146 C CA . LEU A 1 143 ? 1.133 -6.452 -6.392 1.00 92.31 143 LEU A CA 1
ATOM 1147 C C . LEU A 1 143 ? 0.266 -7.310 -7.321 1.00 92.31 143 LEU A C 1
ATOM 1149 O O . LEU A 1 143 ? 0.600 -8.466 -7.589 1.00 92.31 143 LEU A O 1
ATOM 1153 N N . SER A 1 144 ? -0.869 -6.783 -7.779 1.00 87.19 144 SER A N 1
ATOM 1154 C CA . SER A 1 144 ? -1.790 -7.502 -8.666 1.00 87.19 144 SER A CA 1
ATOM 1155 C C . SER A 1 144 ? -1.300 -7.527 -10.116 1.00 87.19 144 SER A C 1
ATOM 1157 O O . SER A 1 144 ? -1.520 -8.516 -10.815 1.00 87.19 144 SER A O 1
ATOM 1159 N N . THR A 1 145 ? -0.598 -6.479 -10.552 1.00 90.62 145 THR A N 1
ATOM 1160 C CA . THR A 1 145 ? -0.148 -6.293 -11.938 1.00 90.62 145 THR A CA 1
ATOM 1161 C C . THR A 1 145 ? 1.279 -6.771 -12.188 1.00 90.62 145 THR A C 1
ATOM 1163 O O . THR A 1 145 ? 1.611 -7.109 -13.322 1.00 90.62 145 THR A O 1
ATOM 1166 N N . THR A 1 146 ? 2.119 -6.828 -11.151 1.00 92.00 146 THR A N 1
ATOM 1167 C CA . THR A 1 146 ? 3.550 -7.146 -11.269 1.00 92.00 146 THR A CA 1
ATOM 1168 C C . THR A 1 146 ? 3.882 -8.388 -10.445 1.00 92.00 146 THR A C 1
ATOM 1170 O O . THR A 1 146 ? 4.038 -8.324 -9.224 1.00 92.00 146 THR A O 1
ATOM 1173 N N . LYS A 1 147 ? 3.992 -9.545 -11.109 1.00 93.31 147 LYS A N 1
ATOM 1174 C CA . LYS A 1 147 ? 4.194 -10.850 -10.448 1.00 93.31 147 LYS A CA 1
ATOM 1175 C C . LYS A 1 147 ? 5.507 -10.904 -9.663 1.00 93.31 147 LYS A C 1
ATOM 1177 O O . LYS A 1 147 ? 5.560 -11.501 -8.592 1.00 93.31 147 LYS A O 1
ATOM 1182 N N . GLU A 1 148 ? 6.531 -10.220 -10.155 1.00 95.19 148 GLU A N 1
ATOM 1183 C CA . GLU A 1 148 ? 7.867 -10.134 -9.571 1.00 95.19 148 GLU A CA 1
ATOM 1184 C C . GLU A 1 148 ? 7.847 -9.557 -8.150 1.00 95.19 148 GLU A C 1
ATOM 1186 O O . GLU A 1 148 ? 8.625 -9.994 -7.304 1.00 95.19 148 GLU A O 1
ATOM 1191 N N . LEU A 1 149 ? 6.915 -8.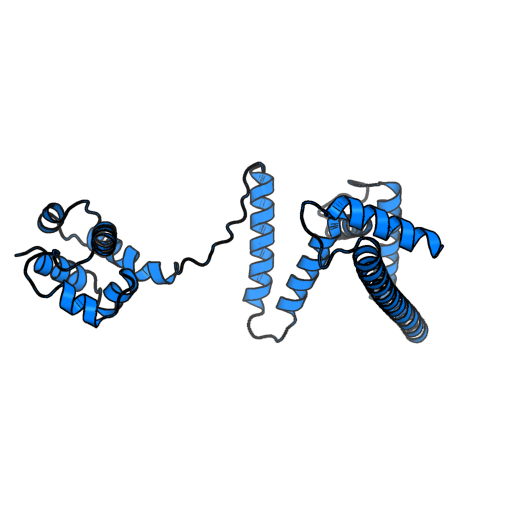643 -7.839 1.00 96.69 149 LEU A N 1
ATOM 1192 C CA . LEU A 1 149 ? 6.778 -8.091 -6.486 1.00 96.69 149 LEU A CA 1
ATOM 1193 C C . LEU A 1 149 ? 6.392 -9.173 -5.468 1.00 96.69 149 LEU A C 1
ATOM 1195 O O . LEU A 1 149 ? 6.868 -9.151 -4.334 1.00 96.69 149 LEU A O 1
ATOM 1199 N N . LYS A 1 150 ? 5.599 -10.174 -5.873 1.00 95.88 150 LYS A N 1
ATOM 1200 C CA . LYS A 1 150 ? 5.256 -11.317 -5.012 1.00 95.88 150 LYS A CA 1
ATOM 1201 C C . LYS A 1 150 ? 6.465 -12.209 -4.748 1.00 95.88 150 LYS A C 1
ATOM 1203 O O . LYS A 1 150 ? 6.644 -12.684 -3.631 1.00 95.88 150 LYS A O 1
ATOM 1208 N N . TYR A 1 151 ? 7.326 -12.401 -5.743 1.00 97.19 151 TYR A N 1
ATOM 1209 C CA . TYR A 1 151 ? 8.555 -13.173 -5.561 1.00 97.19 151 TYR A CA 1
ATOM 1210 C C . TYR A 1 151 ? 9.547 -12.430 -4.651 1.00 97.19 151 TYR A C 1
ATOM 1212 O O . TYR A 1 151 ? 10.207 -13.066 -3.839 1.00 97.19 151 TYR A O 1
ATOM 1220 N N . ILE A 1 152 ? 9.600 -11.090 -4.707 1.00 97.12 152 ILE A N 1
ATOM 1221 C CA . ILE A 1 152 ? 10.378 -10.273 -3.755 1.00 97.12 152 ILE A CA 1
ATOM 1222 C C . ILE A 1 152 ? 9.853 -10.450 -2.320 1.00 97.12 152 ILE A C 1
ATOM 1224 O O . ILE A 1 152 ? 10.652 -10.594 -1.394 1.00 97.12 152 ILE A O 1
ATOM 1228 N N . LEU A 1 153 ? 8.529 -10.496 -2.119 1.00 96.56 153 LEU A N 1
ATOM 1229 C CA . LEU A 1 153 ? 7.950 -10.832 -0.809 1.00 96.56 153 LEU A CA 1
ATOM 1230 C C . LEU A 1 153 ? 8.373 -12.236 -0.349 1.00 96.56 153 LEU A C 1
ATOM 1232 O O . LEU A 1 153 ? 8.754 -12.409 0.809 1.00 96.56 153 LEU A O 1
ATOM 1236 N N . GLY A 1 154 ? 8.351 -13.217 -1.258 1.00 96.94 154 GLY A N 1
ATOM 1237 C CA . GLY A 1 154 ? 8.839 -14.577 -1.013 1.00 96.94 154 GLY A CA 1
ATOM 1238 C C . GLY A 1 154 ? 10.302 -14.599 -0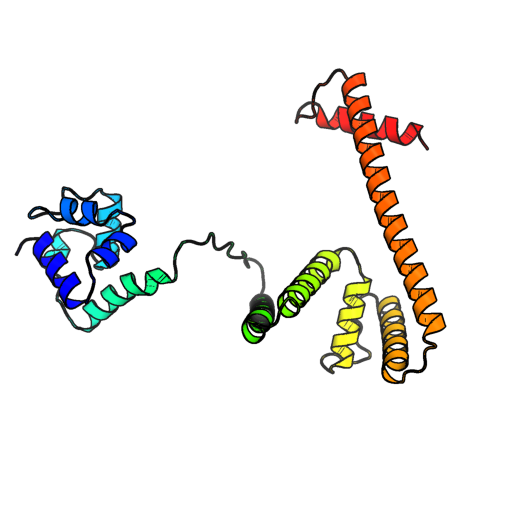.563 1.00 96.94 154 GLY A C 1
ATOM 1239 O O . GLY A 1 154 ? 10.603 -15.154 0.495 1.00 96.94 154 GLY A O 1
ATOM 1240 N N . TYR A 1 155 ? 11.176 -13.900 -1.296 1.00 97.50 155 TYR A N 1
ATOM 1241 C CA . TYR A 1 155 ? 12.593 -13.743 -0.966 1.00 97.50 155 TYR A CA 1
ATOM 1242 C C . TYR A 1 155 ? 12.788 -13.238 0.465 1.00 97.50 155 TYR A C 1
ATOM 1244 O O . TYR A 1 155 ? 13.477 -13.878 1.255 1.00 97.50 155 TYR A O 1
ATOM 1252 N N . PHE A 1 156 ? 12.168 -12.109 0.826 1.00 97.25 156 PHE A N 1
ATOM 1253 C CA . PHE A 1 156 ? 12.354 -11.527 2.156 1.00 97.25 156 PHE A CA 1
ATOM 1254 C C . PHE A 1 156 ? 11.738 -12.388 3.260 1.00 97.25 156 PHE A C 1
ATOM 1256 O O . PHE A 1 156 ? 12.350 -12.547 4.312 1.00 97.25 156 PHE A O 1
ATOM 1263 N N . SER A 1 157 ? 10.580 -13.007 3.018 1.00 97.44 157 SER A N 1
ATOM 1264 C CA . SER A 1 157 ? 9.976 -13.938 3.976 1.00 97.44 157 SER A CA 1
ATOM 1265 C C . SER A 1 157 ? 10.907 -15.115 4.297 1.00 97.44 157 SER A C 1
ATOM 1267 O O . SER A 1 157 ? 11.083 -15.459 5.467 1.00 97.44 157 SER A O 1
ATOM 1269 N N . LYS A 1 158 ? 11.560 -15.687 3.275 1.00 97.19 158 LYS A N 1
ATOM 1270 C CA . LYS A 1 158 ? 12.567 -16.749 3.430 1.00 97.19 158 LYS A CA 1
ATOM 1271 C C . LYS A 1 158 ? 13.839 -16.240 4.099 1.00 97.19 158 LYS A C 1
ATOM 1273 O O . LYS A 1 158 ? 14.337 -16.862 5.031 1.00 97.19 158 LYS A O 1
ATOM 1278 N N . ASN A 1 159 ? 14.338 -15.082 3.673 1.00 95.50 159 ASN A N 1
ATOM 1279 C CA . ASN A 1 159 ? 15.568 -14.490 4.194 1.00 95.50 159 ASN A CA 1
ATOM 1280 C C . ASN A 1 159 ? 15.467 -14.122 5.686 1.00 95.50 159 ASN A C 1
ATOM 1282 O O . ASN A 1 159 ? 16.468 -14.156 6.394 1.00 95.50 159 ASN A O 1
ATOM 1286 N N . PHE A 1 160 ? 14.265 -13.802 6.177 1.00 96.06 160 PHE A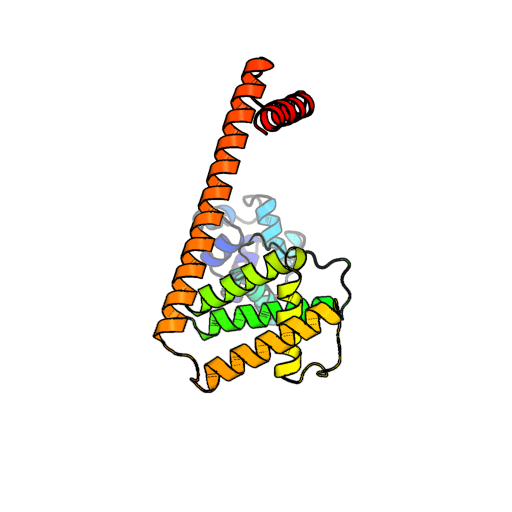 N 1
ATOM 1287 C CA . PHE A 1 160 ? 13.999 -13.584 7.603 1.00 96.06 160 PHE A CA 1
ATOM 1288 C C . PHE A 1 160 ? 13.625 -14.863 8.374 1.00 96.06 160 PHE A C 1
ATOM 1290 O O . PHE A 1 160 ? 13.399 -14.801 9.579 1.00 96.06 160 PHE A O 1
ATOM 1297 N N . GLY A 1 161 ? 13.567 -16.022 7.709 1.00 96.25 161 GLY A N 1
ATOM 1298 C CA . GLY A 1 161 ? 13.289 -17.316 8.338 1.00 96.25 161 GLY A CA 1
ATOM 1299 C C . GLY A 1 161 ? 11.812 -17.601 8.626 1.00 96.25 161 GLY A C 1
ATOM 1300 O O . GLY A 1 161 ? 11.510 -18.587 9.292 1.00 96.25 161 GLY A O 1
ATOM 1301 N N . TYR A 1 162 ? 10.880 -16.781 8.128 1.00 96.38 162 TYR A N 1
ATOM 1302 C CA . TYR A 1 162 ? 9.439 -17.024 8.288 1.00 96.38 162 TYR A CA 1
ATOM 1303 C C . TYR A 1 162 ? 8.918 -18.135 7.367 1.00 96.38 162 TYR A C 1
ATOM 1305 O O . TYR A 1 162 ? 7.906 -18.767 7.668 1.00 96.38 162 TYR A O 1
ATOM 1313 N N . THR A 1 163 ? 9.597 -18.363 6.241 1.00 96.75 163 THR A N 1
ATOM 1314 C CA . THR A 1 163 ? 9.223 -19.352 5.225 1.00 96.75 163 THR A CA 1
ATOM 1315 C C . THR A 1 163 ? 10.411 -20.252 4.898 1.00 96.75 163 THR A C 1
ATOM 1317 O O . THR A 1 163 ? 11.542 -19.779 4.810 1.00 96.75 163 THR A O 1
ATOM 1320 N N . ASP A 1 164 ? 10.151 -21.544 4.683 1.00 96.81 164 ASP A N 1
ATOM 1321 C CA . ASP A 1 164 ? 11.178 -22.496 4.252 1.00 96.81 164 ASP A CA 1
ATOM 1322 C C . ASP A 1 164 ? 11.781 -22.098 2.883 1.00 96.81 164 ASP A C 1
ATOM 1324 O O . ASP A 1 164 ? 11.023 -21.741 1.971 1.00 96.81 164 ASP A O 1
ATOM 1328 N N . PRO A 1 165 ? 13.115 -22.177 2.693 1.00 94.56 165 PRO A N 1
ATOM 1329 C CA . PRO A 1 165 ? 13.766 -21.791 1.440 1.00 94.56 165 PRO A CA 1
ATOM 1330 C C . PRO A 1 165 ? 13.234 -22.506 0.190 1.00 94.56 165 PRO A C 1
ATOM 1332 O O . PRO A 1 165 ? 13.193 -21.900 -0.882 1.00 94.56 165 PRO A O 1
ATOM 1335 N N . ASN A 1 166 ? 12.770 -23.751 0.319 1.00 94.75 166 ASN A N 1
ATOM 1336 C CA . ASN A 1 166 ? 12.274 -24.572 -0.788 1.00 94.75 166 ASN A CA 1
ATOM 1337 C C . ASN A 1 166 ? 10.749 -24.518 -0.945 1.00 94.75 166 ASN A C 1
ATOM 1339 O O . ASN A 1 166 ? 10.177 -25.257 -1.743 1.00 94.75 166 ASN A O 1
ATOM 1343 N N . LYS A 1 167 ? 10.060 -23.653 -0.191 1.00 96.00 167 LYS A N 1
ATOM 1344 C CA . LYS A 1 167 ? 8.620 -23.448 -0.349 1.00 96.00 167 LYS A CA 1
ATOM 1345 C C . LYS A 1 167 ? 8.345 -22.371 -1.395 1.00 96.00 167 LYS A C 1
ATOM 1347 O O . LYS A 1 167 ? 8.707 -21.208 -1.212 1.00 96.00 167 LYS A O 1
ATOM 1352 N N . PHE A 1 168 ? 7.639 -22.741 -2.458 1.00 95.19 168 PHE A N 1
ATOM 1353 C CA . PHE A 1 168 ? 7.221 -21.828 -3.522 1.00 95.19 168 PHE A CA 1
ATOM 1354 C C . PHE A 1 168 ? 5.696 -21.707 -3.524 1.00 95.19 168 PHE A C 1
ATOM 1356 O O . PHE A 1 168 ? 4.982 -22.689 -3.700 1.00 95.19 168 PHE A O 1
ATOM 1363 N N . ALA A 1 169 ? 5.196 -20.503 -3.238 1.00 93.69 169 ALA A N 1
ATOM 1364 C CA . ALA A 1 169 ? 3.761 -20.221 -3.121 1.00 93.69 169 ALA A CA 1
ATOM 1365 C C . ALA A 1 169 ? 3.172 -19.597 -4.399 1.00 93.69 169 ALA A C 1
ATOM 1367 O O . ALA A 1 169 ? 1.956 -19.441 -4.505 1.00 93.69 169 ALA A O 1
ATOM 1368 N N . PHE A 1 170 ? 4.030 -19.214 -5.347 1.00 93.31 170 PHE A N 1
ATOM 1369 C CA . PHE A 1 170 ? 3.655 -18.606 -6.620 1.00 93.31 170 PHE A CA 1
ATOM 1370 C C . PHE A 1 170 ? 4.162 -19.476 -7.785 1.00 93.31 170 PHE A C 1
ATOM 1372 O O . PHE A 1 170 ? 4.179 -20.698 -7.679 1.00 93.31 170 PHE A O 1
ATOM 1379 N N . ASP A 1 171 ? 4.553 -18.870 -8.907 1.00 94.94 171 ASP A N 1
ATOM 1380 C CA . ASP A 1 171 ? 5.210 -19.586 -10.003 1.00 94.94 171 ASP A CA 1
ATOM 1381 C C . ASP A 1 171 ? 6.597 -20.057 -9.553 1.00 94.94 171 ASP A C 1
ATOM 1383 O O . ASP A 1 171 ? 7.505 -19.243 -9.408 1.00 94.94 171 ASP A O 1
ATOM 1387 N N . GLU A 1 172 ? 6.741 -21.357 -9.301 1.00 95.69 172 GLU A N 1
ATOM 1388 C CA . GLU A 1 172 ? 7.949 -21.958 -8.730 1.00 95.69 172 GLU A CA 1
ATOM 1389 C C . GLU A 1 172 ? 9.219 -21.613 -9.513 1.00 95.69 172 GLU A C 1
ATOM 1391 O O . GLU A 1 172 ? 10.191 -21.138 -8.927 1.00 95.69 172 GLU A O 1
ATOM 1396 N N . ASN A 1 173 ? 9.195 -21.769 -10.838 1.00 96.31 173 ASN A N 1
ATOM 1397 C CA . ASN A 1 173 ? 10.364 -21.527 -11.680 1.00 96.31 173 ASN A CA 1
ATOM 1398 C C . ASN A 1 173 ? 10.772 -20.049 -11.656 1.00 96.31 173 ASN A C 1
ATOM 1400 O O . ASN A 1 173 ? 11.936 -19.722 -11.417 1.00 96.31 173 ASN A O 1
ATOM 1404 N N . ASN A 1 174 ? 9.820 -19.142 -11.880 1.00 96.56 174 ASN A N 1
ATOM 1405 C CA . ASN A 1 174 ? 10.105 -17.709 -11.917 1.00 96.56 174 ASN A CA 1
ATOM 1406 C C . ASN A 1 174 ? 10.447 -17.155 -10.525 1.00 96.56 174 ASN A C 1
ATOM 1408 O O . ASN A 1 174 ? 11.325 -16.297 -10.405 1.00 96.56 174 ASN A O 1
ATOM 1412 N N . GLN A 1 175 ? 9.797 -17.667 -9.476 1.00 96.94 175 GLN A N 1
ATOM 1413 C CA . GLN A 1 175 ? 10.090 -17.320 -8.090 1.00 96.94 175 GLN A CA 1
ATOM 1414 C C . GLN A 1 175 ? 11.511 -17.753 -7.720 1.00 96.94 175 GLN A C 1
ATOM 1416 O O . GLN A 1 175 ? 12.283 -16.922 -7.248 1.00 96.94 175 GLN A O 1
ATOM 1421 N N . TYR A 1 176 ? 11.888 -19.004 -8.001 1.00 96.69 176 TYR A N 1
ATOM 1422 C CA . TYR A 1 176 ? 13.236 -19.517 -7.751 1.00 96.69 176 TYR A CA 1
ATOM 1423 C C . TYR A 1 176 ? 14.315 -18.688 -8.461 1.00 96.69 176 TYR A C 1
ATOM 1425 O O . TYR A 1 176 ? 15.318 -18.305 -7.849 1.00 96.69 176 TYR A O 1
ATOM 1433 N N . ILE A 1 177 ? 14.100 -18.364 -9.743 1.00 97.31 177 ILE A N 1
ATOM 1434 C CA . ILE A 1 177 ? 15.038 -17.552 -10.529 1.00 97.31 177 ILE A CA 1
ATOM 1435 C C . ILE A 1 177 ? 15.202 -16.164 -9.903 1.00 97.31 177 ILE A C 1
ATOM 1437 O O . ILE A 1 177 ? 16.334 -15.729 -9.673 1.00 97.31 177 ILE A O 1
ATOM 1441 N N . LEU A 1 178 ? 14.103 -15.463 -9.603 1.00 97.69 178 LEU A N 1
ATOM 1442 C CA . LEU A 1 178 ? 14.197 -14.100 -9.081 1.00 97.69 178 LEU A CA 1
ATOM 1443 C C . LEU A 1 178 ? 14.770 -14.063 -7.657 1.00 97.69 178 LEU A C 1
ATOM 1445 O O . LEU A 1 178 ? 15.598 -13.202 -7.367 1.00 97.69 178 LEU A O 1
ATOM 1449 N N . GLU A 1 179 ? 14.403 -15.008 -6.789 1.00 97.19 179 GLU A N 1
ATOM 1450 C CA . GLU A 1 179 ? 14.984 -15.143 -5.446 1.00 97.19 179 GLU A CA 1
ATOM 1451 C C . GLU A 1 179 ? 16.505 -15.371 -5.510 1.00 97.19 179 GLU A C 1
ATOM 1453 O O . GLU A 1 179 ? 17.260 -14.747 -4.761 1.00 97.19 179 GLU A O 1
ATOM 1458 N N . SER A 1 180 ? 16.973 -16.184 -6.461 1.00 96.56 180 SER A N 1
ATOM 1459 C CA . SER A 1 180 ? 18.404 -16.435 -6.685 1.00 96.56 180 SER A CA 1
ATOM 1460 C C . SER A 1 180 ? 19.151 -15.187 -7.178 1.00 96.56 180 SER A C 1
ATOM 1462 O O . SER A 1 180 ? 20.271 -14.901 -6.736 1.00 96.56 180 SER A O 1
ATOM 1464 N N . ILE A 1 181 ? 18.531 -14.403 -8.069 1.00 97.12 181 ILE A N 1
ATOM 1465 C CA . ILE A 1 181 ? 19.073 -13.113 -8.526 1.00 97.12 181 ILE A CA 1
ATOM 1466 C C . ILE A 1 181 ? 19.144 -12.124 -7.358 1.00 97.12 181 ILE A C 1
ATOM 1468 O O . ILE A 1 181 ? 20.167 -11.461 -7.184 1.00 97.12 181 ILE A O 1
ATOM 1472 N N . MET A 1 182 ? 18.097 -12.052 -6.533 1.00 96.69 182 MET A N 1
ATOM 1473 C CA . MET A 1 182 ? 18.045 -11.182 -5.355 1.00 96.69 182 MET A CA 1
ATOM 1474 C C . MET A 1 182 ? 19.143 -11.531 -4.347 1.00 96.69 182 MET A C 1
ATOM 1476 O O . MET A 1 182 ? 19.866 -10.635 -3.914 1.00 96.69 182 MET A O 1
ATOM 1480 N N . TYR A 1 183 ? 19.340 -12.817 -4.039 1.00 95.69 183 TYR A N 1
ATOM 1481 C CA . TYR A 1 183 ? 20.435 -13.270 -3.177 1.00 95.69 183 TYR A CA 1
ATOM 1482 C C . TYR A 1 183 ? 21.806 -12.838 -3.714 1.00 95.69 183 TYR A C 1
ATOM 1484 O O . TYR A 1 183 ? 22.632 -12.285 -2.981 1.00 95.69 183 TYR A O 1
ATOM 1492 N N . SER A 1 184 ? 22.028 -13.033 -5.016 1.00 94.31 184 SER A N 1
ATOM 1493 C CA . SER A 1 184 ? 23.272 -12.645 -5.689 1.00 94.31 184 SER A CA 1
ATOM 1494 C C . SER A 1 184 ? 23.500 -11.130 -5.623 1.00 94.31 184 SER A C 1
ATOM 1496 O O . SER A 1 184 ? 24.601 -10.679 -5.304 1.00 94.31 184 SER A O 1
ATOM 1498 N N . ALA A 1 185 ? 22.454 -10.335 -5.871 1.00 92.75 1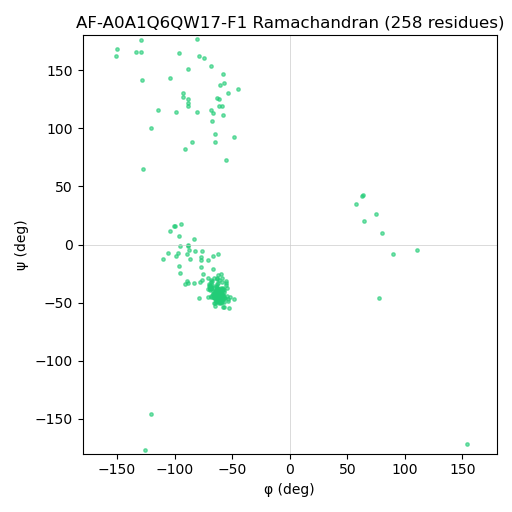85 ALA A N 1
ATOM 1499 C CA . ALA A 1 185 ? 22.504 -8.877 -5.814 1.00 92.75 185 ALA A CA 1
ATOM 1500 C C . ALA A 1 185 ? 22.775 -8.359 -4.392 1.00 92.75 185 ALA A C 1
ATOM 1502 O O . ALA A 1 185 ? 23.625 -7.487 -4.210 1.00 92.75 185 ALA A O 1
ATOM 1503 N N . MET A 1 186 ? 22.107 -8.925 -3.382 1.00 93.19 186 MET A N 1
ATOM 1504 C CA . MET A 1 186 ? 22.312 -8.567 -1.976 1.00 93.19 186 MET A CA 1
ATOM 1505 C C . MET A 1 186 ? 23.721 -8.926 -1.508 1.00 93.19 186 MET A C 1
ATOM 1507 O O . MET A 1 186 ? 24.384 -8.107 -0.879 1.00 93.19 186 MET A O 1
ATOM 1511 N N . THR A 1 187 ? 24.223 -10.100 -1.892 1.00 91.56 187 THR A N 1
ATOM 1512 C CA . THR A 1 187 ? 25.599 -10.520 -1.593 1.00 91.56 187 THR A CA 1
ATOM 1513 C C . THR A 1 187 ? 26.615 -9.562 -2.217 1.00 91.56 187 THR A C 1
ATOM 1515 O O . THR A 1 187 ? 27.569 -9.148 -1.558 1.00 91.56 187 THR A O 1
ATOM 1518 N N . LEU A 1 188 ? 26.401 -9.158 -3.475 1.00 89.81 188 LEU A N 1
ATOM 1519 C CA . LEU A 1 188 ? 27.261 -8.195 -4.164 1.00 89.81 188 LEU A CA 1
ATOM 1520 C C . LEU A 1 188 ? 27.262 -6.821 -3.475 1.00 89.81 188 LEU A C 1
ATOM 1522 O O . LEU A 1 188 ? 28.323 -6.207 -3.349 1.00 89.81 188 LEU A O 1
ATOM 1526 N N . TYR A 1 189 ? 26.091 -6.356 -3.031 1.00 88.56 189 TYR A N 1
ATOM 1527 C CA . TYR A 1 189 ? 25.930 -5.103 -2.294 1.00 88.56 189 TYR A CA 1
ATOM 1528 C C . TYR A 1 189 ? 26.638 -5.150 -0.934 1.00 88.56 189 TYR A C 1
ATOM 1530 O O . TYR A 1 189 ? 27.484 -4.301 -0.659 1.00 88.56 189 TYR A O 1
ATOM 1538 N N . SER A 1 190 ? 26.351 -6.164 -0.114 1.00 88.50 190 SER A N 1
ATOM 1539 C CA . SER A 1 190 ? 26.911 -6.303 1.235 1.00 88.50 190 SER A CA 1
ATOM 1540 C C . SER A 1 190 ? 28.426 -6.502 1.237 1.00 88.50 190 SER A C 1
ATOM 1542 O O . SER A 1 190 ? 29.109 -5.963 2.103 1.00 88.50 190 SER A O 1
ATOM 1544 N N . ASN A 1 191 ? 28.965 -7.226 0.252 1.00 89.38 191 ASN A N 1
ATOM 1545 C CA . ASN A 1 191 ? 30.399 -7.508 0.167 1.00 89.38 191 ASN A CA 1
ATOM 1546 C C . ASN A 1 191 ? 31.190 -6.423 -0.589 1.00 89.38 191 ASN A C 1
ATOM 1548 O O . ASN A 1 191 ? 32.405 -6.544 -0.730 1.00 89.38 191 ASN A O 1
ATOM 1552 N N . GLY A 1 192 ? 30.527 -5.381 -1.109 1.00 79.50 192 GLY A N 1
ATOM 1553 C CA . GLY A 1 192 ? 31.183 -4.258 -1.791 1.00 79.50 192 GLY A CA 1
ATOM 1554 C C . GLY A 1 192 ? 31.906 -4.625 -3.096 1.00 79.50 192 GLY A C 1
ATOM 1555 O O . GLY A 1 192 ? 32.780 -3.887 -3.544 1.00 79.50 192 GLY A O 1
ATOM 1556 N N . GLY A 1 193 ? 31.563 -5.757 -3.719 1.00 76.88 193 GLY A N 1
ATOM 1557 C CA . GLY A 1 193 ? 32.299 -6.314 -4.864 1.00 76.88 193 GLY A CA 1
ATOM 1558 C C . GLY A 1 193 ? 32.055 -5.610 -6.206 1.00 76.88 193 GLY A C 1
ATOM 1559 O O . GLY A 1 193 ? 32.684 -5.947 -7.210 1.00 76.88 193 GLY A O 1
ATOM 1560 N N . ALA A 1 194 ? 31.135 -4.646 -6.260 1.00 79.81 194 ALA A N 1
ATOM 1561 C CA . ALA A 1 194 ? 30.768 -3.958 -7.492 1.00 79.81 194 ALA A CA 1
ATOM 1562 C C . ALA A 1 194 ? 31.579 -2.671 -7.710 1.00 79.81 194 ALA A C 1
ATOM 1564 O O . ALA A 1 194 ? 31.648 -1.788 -6.858 1.00 79.81 194 ALA A O 1
ATOM 1565 N N . SER A 1 195 ? 32.139 -2.519 -8.913 1.00 83.69 195 SER A N 1
ATOM 1566 C CA . SER A 1 195 ? 32.806 -1.279 -9.325 1.00 83.69 195 SER A CA 1
ATOM 1567 C C . SER A 1 195 ? 31.824 -0.103 -9.327 1.00 83.69 195 SER A C 1
ATOM 1569 O O . SER A 1 195 ? 30.816 -0.134 -10.037 1.00 83.69 195 SER A O 1
ATOM 1571 N N . ARG A 1 196 ? 32.160 0.975 -8.604 1.00 84.88 196 ARG A N 1
ATOM 1572 C CA . ARG A 1 196 ? 31.358 2.211 -8.545 1.00 84.88 196 ARG A CA 1
ATOM 1573 C C . ARG A 1 196 ? 31.071 2.792 -9.935 1.00 84.88 196 ARG A C 1
ATOM 1575 O O . ARG A 1 196 ? 29.960 3.256 -10.185 1.00 84.88 196 ARG A O 1
ATOM 1582 N N . THR A 1 197 ? 32.038 2.717 -10.851 1.00 86.38 197 THR A N 1
ATOM 1583 C CA . THR A 1 197 ? 31.885 3.178 -12.240 1.00 86.38 197 THR A CA 1
ATOM 1584 C C . THR A 1 197 ? 30.824 2.366 -12.979 1.00 86.38 197 THR A C 1
ATOM 1586 O O . THR A 1 197 ? 29.897 2.944 -13.541 1.00 86.38 197 THR A O 1
ATOM 1589 N N . LYS A 1 198 ? 30.882 1.028 -12.894 1.00 86.25 198 LYS A N 1
ATOM 1590 C CA . LYS A 1 198 ? 29.875 0.144 -13.507 1.00 86.25 198 LYS A CA 1
ATOM 1591 C C . LYS A 1 198 ? 28.479 0.354 -12.913 1.00 86.25 198 LYS A C 1
ATOM 1593 O O . LYS A 1 198 ? 27.502 0.372 -13.656 1.00 86.25 198 LYS A O 1
ATOM 1598 N N . LEU A 1 199 ? 28.378 0.553 -11.596 1.00 88.88 199 LEU A N 1
ATOM 1599 C CA . LEU A 1 199 ? 27.102 0.853 -10.934 1.00 88.88 199 LEU A CA 1
ATOM 1600 C C . LEU A 1 199 ? 26.508 2.180 -11.419 1.00 88.88 199 LEU A C 1
ATOM 1602 O O . LEU A 1 199 ? 25.312 2.257 -11.683 1.00 88.88 199 LEU A O 1
ATOM 1606 N N . THR A 1 200 ? 27.349 3.201 -11.596 1.00 90.62 200 THR A N 1
ATOM 1607 C CA . THR A 1 200 ? 26.921 4.521 -12.083 1.00 90.62 200 THR A CA 1
ATOM 1608 C C . THR A 1 200 ? 26.402 4.439 -13.518 1.00 90.62 200 THR A C 1
ATOM 1610 O O . THR A 1 200 ? 25.349 4.987 -13.831 1.00 90.62 200 THR A O 1
ATOM 1613 N N . GLU A 1 201 ? 27.101 3.717 -14.396 1.00 91.12 201 GLU A N 1
ATOM 1614 C CA . GLU A 1 201 ? 26.641 3.488 -15.770 1.00 91.12 201 GLU A CA 1
ATOM 1615 C C . GLU A 1 201 ? 25.334 2.694 -15.820 1.00 91.12 201 GLU A C 1
ATOM 1617 O O . GLU A 1 201 ? 24.426 3.047 -16.572 1.00 91.12 201 GLU A O 1
ATOM 1622 N N . SER A 1 202 ? 25.215 1.647 -14.999 1.00 90.56 202 SER A N 1
ATOM 1623 C CA . SER A 1 202 ? 23.982 0.868 -14.887 1.00 90.56 202 SER A CA 1
ATOM 1624 C C . SER A 1 202 ? 22.812 1.736 -14.422 1.00 90.56 202 SER A C 1
ATOM 1626 O O . SER A 1 202 ? 21.719 1.635 -14.978 1.00 90.56 202 SER A O 1
ATOM 1628 N N . HIS A 1 203 ? 23.042 2.619 -13.447 1.00 92.69 203 HIS A N 1
ATOM 1629 C CA . HIS A 1 203 ? 22.027 3.547 -12.958 1.00 92.69 203 HIS A CA 1
ATOM 1630 C C . HIS A 1 203 ? 21.575 4.521 -14.053 1.00 92.69 203 HIS A C 1
ATOM 1632 O O . HIS A 1 203 ? 20.380 4.642 -14.299 1.00 92.69 203 HIS A O 1
ATOM 1638 N N . ARG A 1 204 ? 22.510 5.114 -14.807 1.00 94.38 204 ARG A N 1
ATOM 1639 C CA . ARG A 1 204 ? 22.179 6.005 -15.936 1.00 94.38 204 ARG A CA 1
ATOM 1640 C C . ARG A 1 204 ? 21.342 5.320 -17.015 1.00 94.38 204 ARG A C 1
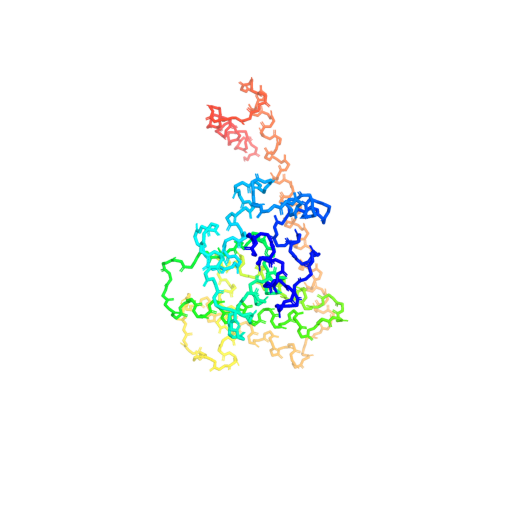ATOM 1642 O O . ARG A 1 204 ? 20.422 5.922 -17.561 1.00 94.38 204 ARG A O 1
ATOM 1649 N N . ARG A 1 205 ? 21.642 4.056 -17.337 1.00 94.12 205 ARG A N 1
ATOM 1650 C CA . ARG A 1 205 ? 20.830 3.277 -18.293 1.00 94.12 205 ARG A CA 1
ATOM 1651 C C . ARG A 1 205 ? 19.408 3.068 -17.778 1.00 94.12 205 ARG A C 1
ATOM 1653 O O . ARG A 1 205 ? 18.461 3.140 -18.556 1.00 94.12 205 ARG A O 1
ATOM 1660 N N . TRP A 1 206 ? 19.261 2.820 -16.479 1.00 94.69 206 TRP A N 1
ATOM 1661 C CA . TRP A 1 206 ? 17.956 2.682 -15.844 1.00 94.69 206 TRP A CA 1
ATOM 1662 C C . TRP A 1 206 ? 17.167 3.998 -15.870 1.00 94.69 206 TRP A C 1
ATOM 1664 O O . TRP A 1 206 ? 16.019 3.990 -16.308 1.00 94.69 206 TRP A O 1
ATOM 1674 N N . GLU A 1 207 ? 17.790 5.129 -15.523 1.00 95.12 207 GLU A N 1
ATOM 1675 C CA . GLU A 1 207 ? 17.180 6.466 -15.625 1.00 95.12 207 GLU A CA 1
ATOM 1676 C C . GLU A 1 207 ? 16.701 6.771 -17.052 1.00 95.12 207 GLU A C 1
ATOM 1678 O O . GLU A 1 207 ? 15.564 7.199 -17.252 1.00 95.12 207 GLU A O 1
ATOM 1683 N N . ALA A 1 208 ? 17.534 6.491 -18.060 1.00 93.88 208 ALA A N 1
ATOM 1684 C CA . ALA A 1 208 ? 17.174 6.687 -19.463 1.00 93.88 208 ALA A CA 1
ATOM 1685 C C . ALA A 1 208 ? 15.954 5.843 -19.873 1.00 93.88 208 ALA A C 1
ATOM 1687 O O . ALA A 1 208 ? 15.047 6.339 -20.541 1.00 93.88 208 ALA A O 1
ATOM 1688 N N . MET A 1 209 ? 15.892 4.585 -19.428 1.00 94.00 209 MET A N 1
ATOM 1689 C CA . MET A 1 209 ? 14.749 3.704 -19.679 1.00 94.00 209 MET A CA 1
ATOM 1690 C C . MET A 1 209 ? 13.467 4.205 -18.994 1.00 94.00 209 MET A C 1
ATOM 1692 O O . MET A 1 209 ? 12.396 4.158 -19.600 1.00 94.00 209 MET A O 1
ATOM 1696 N N . LEU A 1 210 ? 13.557 4.726 -17.765 1.00 91.38 210 LEU A N 1
ATOM 1697 C CA . LEU A 1 210 ? 12.408 5.316 -17.068 1.00 91.38 210 LEU A CA 1
ATOM 1698 C C . LEU A 1 210 ? 11.883 6.565 -17.782 1.00 91.38 210 LEU A C 1
ATOM 1700 O O . LEU A 1 210 ? 10.671 6.707 -17.955 1.00 91.38 210 LEU A O 1
ATOM 1704 N N . ASN A 1 211 ? 12.786 7.439 -18.230 1.00 90.19 211 ASN A N 1
ATOM 1705 C CA . ASN A 1 211 ? 12.420 8.635 -18.985 1.00 90.19 211 ASN A CA 1
ATOM 1706 C C . ASN A 1 211 ? 11.737 8.269 -20.305 1.00 90.19 211 ASN A C 1
ATOM 1708 O O . ASN A 1 211 ? 10.656 8.779 -20.584 1.00 90.19 211 ASN A O 1
ATOM 1712 N N . SER A 1 212 ? 12.286 7.303 -21.046 1.00 88.94 212 SER A N 1
ATOM 1713 C CA . SER A 1 212 ? 11.677 6.805 -22.283 1.00 88.94 212 SER A CA 1
ATOM 1714 C C . SER A 1 212 ? 10.267 6.242 -22.056 1.00 88.94 212 SER A C 1
ATOM 1716 O O . SER A 1 212 ? 9.341 6.587 -22.787 1.00 88.94 212 SER A O 1
ATOM 1718 N N . LYS A 1 213 ? 10.047 5.461 -20.988 1.00 87.75 213 LYS A N 1
ATOM 1719 C CA . LYS A 1 213 ? 8.702 4.969 -20.631 1.00 87.75 213 LYS A CA 1
ATOM 1720 C C . LYS A 1 213 ? 7.727 6.096 -20.288 1.00 87.75 213 LYS A C 1
ATOM 1722 O O . LYS A 1 213 ? 6.531 5.985 -20.562 1.00 87.75 213 LYS A O 1
ATOM 1727 N N . LYS A 1 214 ? 8.205 7.159 -19.637 1.00 86.69 214 LYS A N 1
ATOM 1728 C CA . LYS A 1 214 ? 7.385 8.330 -19.301 1.00 86.69 214 LYS A CA 1
ATOM 1729 C C . LYS A 1 214 ? 6.993 9.103 -20.558 1.00 86.69 214 LYS A C 1
ATOM 1731 O O . LYS A 1 214 ? 5.828 9.471 -20.692 1.00 86.69 214 LYS A O 1
ATOM 1736 N N . GLU A 1 215 ? 7.942 9.308 -21.465 1.00 83.25 215 GLU A N 1
ATOM 1737 C CA . GLU A 1 215 ? 7.705 9.934 -22.767 1.00 83.25 215 GLU A CA 1
ATOM 1738 C C . GLU A 1 215 ? 6.695 9.128 -23.583 1.00 83.25 215 GLU A C 1
ATOM 1740 O O . GLU A 1 215 ? 5.692 9.685 -24.013 1.00 83.25 215 GLU A O 1
ATOM 1745 N N . GLU A 1 216 ? 6.861 7.808 -23.683 1.00 83.06 216 GLU A N 1
ATOM 1746 C CA . GLU A 1 216 ? 5.933 6.937 -24.411 1.00 83.06 216 GLU A CA 1
ATOM 1747 C C . GLU A 1 216 ? 4.496 7.024 -23.867 1.00 83.06 216 GLU A C 1
ATOM 1749 O O . GLU A 1 216 ? 3.538 7.137 -24.633 1.00 83.06 216 GLU A O 1
ATOM 1754 N N . LYS A 1 217 ? 4.319 7.025 -22.537 1.00 80.12 217 LYS A N 1
ATOM 1755 C CA . LYS A 1 217 ? 2.997 7.214 -21.913 1.00 80.12 217 LYS A CA 1
ATOM 1756 C C . LYS A 1 217 ? 2.391 8.579 -22.246 1.00 80.12 217 LYS A C 1
ATOM 1758 O O . LYS A 1 217 ? 1.186 8.665 -22.502 1.00 80.12 217 LYS A O 1
ATOM 1763 N N . LEU A 1 218 ? 3.203 9.637 -22.233 1.00 79.31 218 LEU A N 1
ATOM 1764 C CA . LEU A 1 218 ? 2.759 10.987 -22.574 1.00 79.31 218 LEU A CA 1
ATOM 1765 C C . LEU A 1 218 ? 2.325 11.057 -24.043 1.00 79.31 218 LEU A C 1
ATOM 1767 O O . LEU A 1 218 ? 1.232 11.545 -24.328 1.00 79.31 218 LEU A O 1
ATOM 1771 N N . THR A 1 219 ? 3.129 10.499 -24.950 1.00 85.25 219 THR A N 1
ATOM 1772 C CA . THR A 1 219 ? 2.833 10.426 -26.383 1.00 85.25 219 THR A CA 1
ATOM 1773 C C . THR A 1 219 ? 1.549 9.644 -26.643 1.00 85.25 219 THR A C 1
ATOM 1775 O O . THR A 1 219 ? 0.646 10.181 -27.277 1.00 85.25 219 THR A O 1
ATOM 1778 N N . ARG A 1 220 ? 1.385 8.444 -26.066 1.00 82.38 220 ARG A N 1
ATOM 1779 C CA . ARG A 1 220 ? 0.143 7.655 -26.201 1.00 82.38 220 ARG A CA 1
ATOM 1780 C C . ARG A 1 220 ? -1.090 8.417 -25.707 1.00 82.38 220 ARG A C 1
ATOM 1782 O O . ARG A 1 220 ? -2.150 8.350 -26.320 1.00 82.38 220 ARG A O 1
ATOM 1789 N N . THR A 1 221 ? -0.960 9.175 -24.618 1.00 82.88 221 THR A N 1
ATOM 1790 C CA . THR A 1 221 ? -2.059 10.005 -24.091 1.00 82.88 221 THR A CA 1
ATOM 1791 C C . THR A 1 221 ? -2.413 11.143 -25.052 1.00 82.88 221 THR A C 1
ATOM 1793 O O . THR A 1 221 ? -3.589 11.414 -25.293 1.00 82.88 221 THR A O 1
ATOM 1796 N N . GLN A 1 222 ? -1.407 11.803 -25.631 1.00 82.44 222 GLN A N 1
ATOM 1797 C CA . GLN A 1 222 ? -1.612 12.843 -26.642 1.00 82.44 222 GLN A CA 1
ATOM 1798 C C . GLN A 1 222 ? -2.245 12.275 -27.917 1.00 82.44 222 GLN A C 1
ATOM 1800 O O . GLN A 1 222 ? -3.159 12.888 -28.470 1.00 82.44 222 GLN A O 1
ATOM 1805 N N . GLU A 1 223 ? -1.812 11.095 -28.359 1.00 87.56 223 GLU A N 1
ATOM 1806 C CA . GLU A 1 223 ? -2.378 10.396 -29.512 1.00 87.56 223 GLU A CA 1
ATOM 1807 C C . GLU A 1 223 ? -3.846 10.039 -29.290 1.00 87.56 223 GLU A C 1
ATOM 1809 O O . GLU A 1 223 ? -4.673 10.362 -30.142 1.00 87.56 223 GLU A O 1
ATOM 1814 N N . LEU A 1 224 ? -4.187 9.473 -28.128 1.00 88.12 224 LEU A N 1
ATOM 1815 C CA . LEU A 1 224 ? -5.567 9.159 -27.751 1.00 88.12 224 LEU A CA 1
ATOM 1816 C C . LEU A 1 224 ? -6.448 10.411 -27.685 1.00 88.12 224 LEU A C 1
ATOM 1818 O O . LEU A 1 224 ? -7.558 10.407 -28.212 1.00 88.12 224 LEU A O 1
ATOM 1822 N N . ASN A 1 225 ? -5.957 11.506 -27.099 1.00 88.75 225 ASN A N 1
ATOM 1823 C CA . ASN A 1 225 ? -6.694 12.774 -27.069 1.00 88.75 225 ASN A CA 1
ATOM 1824 C C . ASN A 1 225 ? -6.903 13.347 -28.476 1.00 88.75 225 ASN A C 1
ATOM 1826 O O . ASN A 1 225 ? -7.989 13.827 -28.795 1.00 88.75 225 ASN A O 1
ATOM 1830 N N . THR A 1 226 ? -5.887 13.258 -29.335 1.00 91.31 226 THR A N 1
ATOM 1831 C CA . THR A 1 226 ? -5.987 13.691 -30.734 1.00 91.31 226 THR A CA 1
ATOM 1832 C C . THR A 1 226 ? -7.012 12.850 -31.495 1.00 91.31 226 THR A C 1
ATOM 1834 O O . THR A 1 226 ? -7.863 13.403 -32.192 1.00 91.31 226 THR A O 1
ATOM 1837 N N . ALA A 1 227 ? -6.970 11.523 -31.334 1.00 90.94 227 ALA A N 1
ATOM 1838 C CA . ALA A 1 227 ? -7.927 10.604 -31.940 1.00 90.94 227 ALA A CA 1
ATOM 1839 C C . ALA A 1 227 ? -9.352 10.858 -31.436 1.00 90.94 227 ALA A C 1
ATOM 1841 O O . ALA A 1 227 ? -10.274 10.905 -32.242 1.00 90.94 227 ALA A O 1
ATOM 1842 N N . LYS A 1 228 ? -9.528 11.124 -30.135 1.00 92.50 228 LYS A N 1
ATOM 1843 C CA . LYS A 1 228 ? -10.816 11.497 -29.535 1.00 92.50 228 LYS A CA 1
ATOM 1844 C C . LYS A 1 228 ? -11.394 12.772 -30.146 1.00 92.50 228 LYS A C 1
ATOM 1846 O O . LYS A 1 228 ? -12.553 12.774 -30.545 1.00 92.50 228 LYS A O 1
ATOM 1851 N N . ILE A 1 229 ? -10.605 13.846 -30.241 1.00 93.12 229 ILE A N 1
ATOM 1852 C CA . ILE A 1 229 ? -11.058 15.117 -30.839 1.00 93.12 229 ILE A CA 1
ATOM 1853 C C . ILE A 1 229 ? -11.463 14.906 -32.301 1.00 93.12 229 ILE A C 1
ATOM 1855 O O . ILE A 1 229 ? -12.472 15.446 -32.754 1.00 93.12 229 ILE A O 1
ATOM 1859 N N . ARG A 1 230 ? -10.686 14.110 -33.043 1.00 90.50 230 ARG A N 1
ATOM 1860 C CA . ARG A 1 230 ? -10.985 13.786 -34.437 1.00 90.50 230 ARG A CA 1
ATOM 1861 C C . ARG A 1 230 ? -12.260 12.949 -34.569 1.00 90.50 230 ARG A C 1
ATOM 1863 O O . ARG A 1 230 ? -13.095 13.297 -35.393 1.00 90.50 230 ARG A O 1
ATOM 1870 N N . ALA A 1 231 ? -12.434 11.920 -33.741 1.00 94.38 231 ALA A N 1
ATOM 1871 C CA . ALA A 1 231 ? -13.632 11.083 -33.720 1.00 94.38 231 ALA A CA 1
ATOM 1872 C C . ALA A 1 231 ? -14.894 11.908 -33.435 1.00 94.38 231 ALA A C 1
ATOM 1874 O O . ALA A 1 231 ? -15.860 11.823 -34.183 1.00 94.38 231 ALA A O 1
ATOM 1875 N N . LEU A 1 232 ? -14.857 12.766 -32.410 1.00 95.06 232 LEU A N 1
ATOM 1876 C CA . LEU A 1 232 ? -15.961 13.667 -32.068 1.00 95.06 232 LEU A CA 1
ATOM 1877 C C . LEU A 1 232 ? -16.314 14.605 -33.231 1.00 95.06 232 LEU 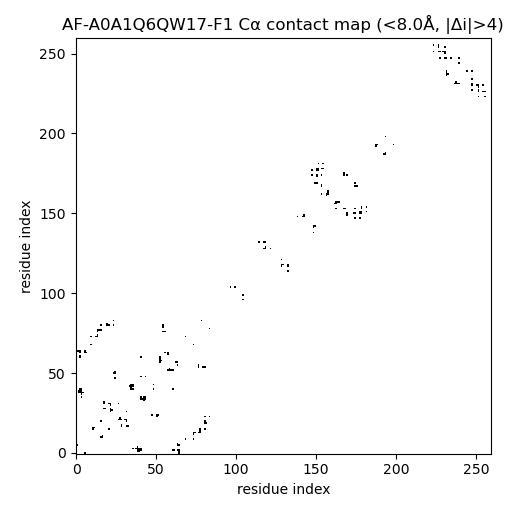A C 1
ATOM 1879 O O . LEU A 1 232 ? -17.480 14.729 -33.591 1.00 95.06 232 LEU A O 1
ATOM 1883 N N . ARG A 1 233 ? -15.305 15.193 -33.889 1.00 94.06 233 ARG A N 1
ATOM 1884 C CA . ARG A 1 233 ? -15.516 16.057 -35.058 1.00 94.06 233 ARG A CA 1
ATOM 1885 C C . ARG A 1 233 ? -16.101 15.305 -36.257 1.00 94.06 233 ARG A C 1
ATOM 1887 O O . ARG A 1 233 ? -16.975 15.847 -36.922 1.00 94.06 233 ARG A O 1
ATOM 1894 N N . GLU A 1 234 ? -15.604 14.104 -36.558 1.00 93.69 234 GLU A N 1
ATOM 1895 C CA . GLU A 1 234 ? -16.086 13.292 -37.687 1.00 93.69 234 GLU A CA 1
ATOM 1896 C C . GLU A 1 234 ? -17.517 12.779 -37.464 1.00 93.69 234 GLU A C 1
ATOM 1898 O O . GLU A 1 234 ? -18.275 12.677 -38.424 1.00 93.69 234 GLU A O 1
ATOM 1903 N N . LEU A 1 235 ? -17.896 12.513 -36.210 1.00 94.69 235 LEU A N 1
ATOM 1904 C CA . LEU A 1 235 ? -19.241 12.074 -35.826 1.00 94.69 235 LEU A CA 1
ATOM 1905 C C . LEU A 1 235 ? -20.206 13.234 -35.513 1.00 94.69 235 LEU A C 1
ATOM 1907 O O . LEU A 1 235 ? -21.399 13.010 -35.340 1.00 94.69 235 LEU A O 1
ATOM 1911 N N . GLY A 1 236 ? -19.715 14.477 -35.456 1.00 94.19 236 GLY A N 1
ATOM 1912 C CA . GLY A 1 236 ? -20.534 15.663 -35.189 1.00 94.19 236 GLY A CA 1
ATOM 1913 C C . GLY A 1 236 ? -20.976 15.823 -33.729 1.00 94.19 236 GLY A C 1
ATOM 1914 O O . GLY A 1 236 ? -22.006 16.443 -33.475 1.00 94.19 236 GLY A O 1
ATOM 1915 N N . TYR A 1 237 ? -20.215 15.277 -32.777 1.00 94.00 237 TYR A N 1
ATOM 1916 C CA . TYR A 1 237 ? -20.476 15.390 -31.340 1.00 94.00 237 TYR A CA 1
ATOM 1917 C C . TYR A 1 237 ? -19.535 16.398 -30.670 1.00 94.00 237 TYR A C 1
ATOM 1919 O O . TYR A 1 237 ? -18.346 16.446 -30.981 1.00 94.00 237 TYR A O 1
ATOM 1927 N N . ASP A 1 238 ? -20.045 17.152 -29.693 1.00 88.75 238 ASP A N 1
ATOM 1928 C CA . ASP A 1 238 ? -19.233 18.078 -28.889 1.00 88.75 238 ASP A CA 1
ATOM 1929 C C . ASP A 1 238 ? -18.516 17.366 -27.727 1.00 88.75 238 ASP A C 1
ATOM 1931 O O . ASP A 1 238 ? -17.386 17.708 -27.370 1.00 88.75 238 ASP A O 1
ATOM 1935 N N . GLU A 1 239 ? -19.143 16.334 -27.152 1.00 91.31 239 GLU A N 1
ATOM 1936 C CA . GLU A 1 239 ? -18.599 15.554 -26.039 1.00 91.31 239 GLU A CA 1
ATOM 1937 C C . GLU A 1 239 ? -19.076 14.095 -26.041 1.00 91.31 239 GLU A C 1
ATOM 1939 O O . GLU A 1 239 ? -19.985 13.720 -26.782 1.00 91.31 239 GLU A O 1
ATOM 1944 N N . ILE A 1 240 ? -18.433 13.260 -25.213 1.00 90.56 240 ILE A N 1
ATOM 1945 C CA . ILE A 1 240 ? -18.833 11.861 -25.021 1.00 90.56 240 ILE A CA 1
ATOM 1946 C C . ILE A 1 240 ? -19.876 11.784 -23.907 1.00 90.56 240 ILE A C 1
ATOM 1948 O O . ILE A 1 240 ? -19.593 12.171 -22.773 1.00 90.56 240 ILE A O 1
ATOM 1952 N N . ASP A 1 241 ? -21.024 11.194 -24.211 1.00 92.50 241 ASP A N 1
ATOM 1953 C CA . ASP A 1 241 ? -22.083 10.866 -23.269 1.00 92.50 241 ASP A CA 1
ATOM 1954 C C . ASP A 1 241 ? -22.455 9.373 -23.340 1.00 92.50 241 ASP A C 1
ATOM 1956 O O . ASP A 1 241 ? -21.848 8.575 -24.055 1.00 92.50 241 ASP A O 1
ATOM 1960 N N . LYS A 1 242 ? -23.457 8.956 -22.562 1.00 91.56 242 LYS A N 1
ATOM 1961 C CA . LYS A 1 242 ? -23.884 7.547 -22.518 1.00 91.56 242 LYS A CA 1
ATOM 1962 C C . LYS A 1 242 ? -24.502 7.047 -23.828 1.00 91.56 242 LYS A C 1
ATOM 1964 O O . LYS A 1 242 ? -24.551 5.838 -24.026 1.00 91.56 242 LYS A O 1
ATOM 1969 N N . ASN A 1 243 ? -24.992 7.944 -24.678 1.00 91.62 243 ASN A N 1
ATOM 1970 C CA . ASN A 1 243 ? -25.687 7.610 -25.915 1.00 91.62 243 ASN A CA 1
ATOM 1971 C C . ASN A 1 243 ? -24.707 7.459 -27.084 1.00 91.62 243 ASN A C 1
ATOM 1973 O O . ASN A 1 243 ? -24.938 6.619 -27.948 1.00 91.62 243 ASN A O 1
ATOM 1977 N N . ASN A 1 244 ? -23.614 8.229 -27.096 1.00 91.06 244 ASN A N 1
ATOM 1978 C CA . ASN A 1 244 ? -22.632 8.223 -28.185 1.00 91.06 244 ASN A CA 1
ATOM 1979 C C . ASN A 1 244 ? -21.305 7.509 -27.849 1.00 91.06 244 ASN A C 1
ATOM 1981 O O . ASN A 1 244 ? -20.484 7.297 -28.741 1.00 91.06 244 ASN A O 1
ATOM 1985 N N . ALA A 1 245 ? -21.083 7.093 -26.593 1.00 91.31 245 ALA A N 1
ATOM 1986 C CA . ALA A 1 245 ? -19.810 6.510 -26.156 1.00 91.31 245 ALA A CA 1
ATOM 1987 C C . ALA A 1 245 ? -19.340 5.315 -26.992 1.00 91.31 245 ALA A C 1
ATOM 1989 O O . ALA A 1 245 ? -18.160 5.258 -27.326 1.00 91.31 245 ALA A O 1
ATOM 1990 N N . SER A 1 246 ? -20.228 4.374 -27.330 1.00 93.25 246 SER A N 1
ATOM 1991 C CA . SER A 1 246 ? -19.837 3.189 -28.109 1.00 93.25 246 SER A CA 1
ATOM 1992 C C . SER A 1 246 ? -19.315 3.584 -29.490 1.00 93.25 246 SER A C 1
ATOM 1994 O O . SER A 1 246 ? -18.221 3.189 -29.872 1.00 93.25 246 SER A O 1
ATOM 1996 N N . GLU A 1 247 ? -20.057 4.436 -30.196 1.00 94.44 247 GLU A N 1
ATOM 1997 C CA . GLU A 1 247 ? -19.719 4.877 -31.549 1.00 94.44 247 GLU A CA 1
ATOM 1998 C C . GLU A 1 247 ? -18.439 5.721 -31.574 1.00 94.44 247 GLU A C 1
ATOM 2000 O O . GLU A 1 247 ? -17.561 5.515 -32.412 1.00 94.44 247 GLU A O 1
ATOM 2005 N N . VAL A 1 248 ? -18.279 6.631 -30.606 1.00 92.94 248 VAL A N 1
ATOM 2006 C CA . VAL A 1 248 ? -17.062 7.443 -30.485 1.00 92.94 248 VAL A CA 1
ATOM 2007 C C . VAL A 1 248 ? -15.846 6.570 -30.157 1.00 92.94 248 VAL A C 1
ATOM 2009 O O . VAL A 1 248 ? -14.772 6.808 -30.707 1.00 92.94 248 VAL A O 1
ATOM 2012 N N . LEU A 1 249 ? -15.982 5.554 -29.296 1.00 92.88 249 LEU A N 1
ATOM 2013 C CA . LEU A 1 249 ? -14.889 4.629 -28.970 1.00 92.88 249 LEU A CA 1
ATOM 2014 C C . LEU A 1 249 ? -14.492 3.756 -30.166 1.00 92.88 249 LEU A C 1
ATOM 2016 O O . LEU A 1 249 ? -13.296 3.622 -30.434 1.00 92.88 249 LEU A O 1
ATOM 2020 N N . ASP A 1 250 ? -15.465 3.234 -30.912 1.00 94.56 250 ASP A N 1
ATOM 2021 C CA . ASP A 1 250 ? -15.214 2.470 -32.138 1.00 94.56 250 ASP A CA 1
ATOM 2022 C C . ASP A 1 250 ? -14.499 3.339 -33.182 1.00 94.56 250 ASP A C 1
ATOM 2024 O O . ASP A 1 250 ? -13.519 2.912 -33.799 1.00 94.56 250 ASP A O 1
ATOM 2028 N N . LYS A 1 251 ? -14.902 4.611 -33.307 1.00 94.19 251 LYS A N 1
ATOM 2029 C CA . LYS A 1 251 ? -14.250 5.559 -34.216 1.00 94.19 251 LYS A CA 1
ATOM 2030 C C . LYS A 1 251 ? -12.836 5.936 -33.775 1.00 94.19 251 LYS A C 1
ATOM 2032 O O . LYS A 1 251 ? -11.945 6.064 -34.614 1.00 94.19 251 LYS A O 1
ATOM 2037 N N . ILE A 1 252 ? -12.592 6.078 -32.469 1.00 92.38 252 ILE A N 1
ATOM 2038 C CA . ILE A 1 252 ? -11.236 6.250 -31.922 1.00 92.38 252 ILE A CA 1
ATOM 2039 C C . ILE A 1 252 ? -10.367 5.041 -32.282 1.00 92.38 252 ILE A C 1
ATOM 2041 O O . ILE A 1 252 ? -9.232 5.229 -32.721 1.00 92.38 252 ILE A O 1
ATOM 2045 N N . ALA A 1 253 ? -10.885 3.819 -32.129 1.00 90.38 253 ALA A N 1
ATOM 2046 C CA . ALA A 1 253 ? -10.157 2.601 -32.471 1.00 90.38 253 ALA A CA 1
ATOM 2047 C C . ALA A 1 253 ? -9.824 2.535 -33.972 1.00 90.38 253 ALA A C 1
ATOM 2049 O O . ALA A 1 253 ? -8.682 2.243 -34.323 1.00 90.38 253 ALA A O 1
ATOM 2050 N N . GLU A 1 254 ? -10.770 2.888 -34.849 1.00 93.44 254 GLU A N 1
ATOM 2051 C CA . GLU A 1 254 ? -10.554 2.988 -36.299 1.00 93.44 254 GLU A CA 1
ATOM 2052 C C . GLU A 1 254 ? -9.446 4.002 -36.647 1.00 93.44 254 GLU A C 1
ATOM 2054 O O . GLU A 1 254 ? -8.510 3.679 -37.381 1.00 93.44 254 GLU A O 1
ATOM 2059 N N . ILE A 1 255 ? -9.507 5.215 -36.079 1.00 90.62 255 ILE A N 1
ATOM 2060 C CA . ILE A 1 255 ? -8.513 6.280 -36.307 1.00 90.62 255 ILE A CA 1
ATOM 2061 C C . ILE A 1 255 ? -7.124 5.855 -35.820 1.00 90.62 255 ILE A C 1
ATOM 2063 O O . ILE A 1 255 ? -6.120 6.160 -36.468 1.00 90.62 255 ILE A O 1
ATOM 2067 N N . MET A 1 256 ? -7.052 5.173 -34.675 1.00 85.50 256 MET A N 1
ATOM 2068 C CA . MET A 1 256 ? -5.793 4.672 -34.129 1.00 85.50 256 MET A CA 1
ATOM 2069 C C . MET A 1 256 ? -5.228 3.530 -34.979 1.00 85.50 256 MET A C 1
ATOM 2071 O O . MET A 1 256 ? -4.021 3.496 -35.193 1.00 85.50 256 MET A O 1
ATOM 2075 N N . ALA A 1 257 ? -6.071 2.644 -35.517 1.00 85.62 257 ALA A N 1
ATOM 2076 C CA . ALA A 1 257 ? -5.646 1.538 -36.374 1.00 85.62 257 ALA A CA 1
ATOM 2077 C C . ALA A 1 257 ? -5.088 2.003 -37.730 1.00 85.62 257 ALA A C 1
ATOM 2079 O O . ALA A 1 257 ? -4.173 1.379 -38.241 1.00 85.62 257 ALA A O 1
ATOM 2080 N N . GLN A 1 258 ? -5.576 3.116 -38.288 1.00 81.06 258 GLN A N 1
ATOM 2081 C CA . GLN A 1 258 ? -5.065 3.685 -39.549 1.00 81.06 258 GLN A CA 1
ATOM 2082 C C . GLN A 1 258 ? -3.665 4.315 -39.435 1.00 81.06 258 GLN A C 1
ATOM 2084 O O . GLN A 1 258 ? -3.056 4.648 -40.452 1.00 81.06 258 GLN A O 1
ATOM 2089 N N . LYS A 1 259 ? -3.172 4.546 -38.211 1.00 65.75 259 LYS A N 1
ATOM 2090 C CA . LYS A 1 259 ? -1.821 5.071 -37.955 1.00 65.75 259 LYS A CA 1
ATOM 2091 C C . LYS A 1 259 ? -0.742 3.981 -37.883 1.00 65.75 259 LYS A C 1
ATOM 2093 O O . LYS A 1 259 ? 0.435 4.343 -37.878 1.00 65.75 259 LYS A O 1
ATOM 2098 N N . PHE A 1 260 ? -1.131 2.708 -37.802 1.00 49.44 260 PHE A N 1
ATOM 2099 C CA . PHE A 1 260 ? -0.241 1.542 -37.774 1.00 49.44 260 PHE A CA 1
ATOM 2100 C C . PHE A 1 260 ? -0.319 0.774 -39.095 1.00 49.44 260 PHE A C 1
ATOM 2102 O O . PHE A 1 260 ? 0.700 0.133 -39.436 1.00 49.44 260 PHE A O 1
#

Solvent-accessible surface area (backbone atoms only — not comparable to full-atom values): 15031 Å² total; per-residue (Å²): 132,45,51,38,54,47,52,52,49,51,31,56,74,35,73,47,48,68,66,55,50,13,61,74,61,73,51,56,56,67,54,52,52,60,28,56,67,60,58,49,62,84,69,39,56,69,75,49,43,54,50,52,27,62,52,71,74,42,94,50,74,72,51,58,71,71,59,76,91,44,71,71,53,34,50,52,39,32,46,62,62,62,55,45,77,76,56,67,82,60,82,70,80,67,77,83,64,83,93,59,54,72,69,57,51,48,52,54,52,52,52,53,50,51,58,51,44,49,49,57,78,43,66,88,57,85,61,58,44,60,53,51,51,51,52,51,48,57,52,59,74,40,45,86,81,35,69,66,55,54,30,53,51,50,38,51,38,30,74,73,64,80,37,62,87,89,64,67,94,67,61,51,70,64,32,54,52,51,35,52,50,49,52,53,52,50,50,38,59,78,67,62,72,64,56,69,68,61,51,52,54,52,49,52,55,50,53,52,51,52,52,51,54,52,48,50,53,51,50,53,51,52,49,51,53,52,31,45,55,48,26,29,61,76,73,73,43,94,71,84,48,94,87,47,39,69,62,42,51,53,40,25,52,52,57,55,56,75,77,110

pLDDT: mean 88.44, std 10.93, range [38.12, 97.69]

Foldseek 3Di:
DALLVLLVVLCVVLVHDLVLLCVQLVHDSVLSCVCSVDRDNPSPDPSSVVSSCVLQVHDDSVVSVVDDRDPVSSVSSNCSRVVCVVDPPPVPPVPDPPPDDPVRVVVVVVVVVVLVCLCVVCPPPPDPSVVVSVVVVVLVVCVVPDVLSVLVVVLVCVVVPVDPPCDDPDPNVVSPVSSVVVVVVVCCVVVVVDDPVVVVVVVVVVVVVVVVVVVVVVVVVVLLVVLLVVLCVVVVHPDDDPVCPVVSVVSSVVSVVVVD